Protein AF-A0A0B2VKJ9-F1 (afdb_monomer)

Organism: Toxocara canis (NCBI:txid6265)

Sequence (203 aa):
MCIRVFILVMLLLVAAGFVHAHWRTQQDVTLQLLFLDGEEAFGEWTHSDSLYGARHLAKLWTDKWYSYSEGSSFGINNEIDRIDVFVLLDLLGAPNPRIRNMYGLLANDLFEQLPWIEKDLDRLGCLHRLPQVFIPGISFNAVEDDHVPFLKSGVPVLHLIPTPFPHVWHTLNDTEAALSYPTIDNLISVIRVFTVKYLGLVP

InterPro domains:
  IPR007484 Peptidase M28 [PF04389] (10-193)
  IPR040234 Glutaminyl-peptide cyclotransferase-like [PTHR12283] (10-201)

Solvent-accessible surface area (backbone atoms only — not comparable to full-atom values): 11818 Å² total; per-residue (Å²): 135,85,86,71,89,72,82,56,55,30,41,34,34,30,52,56,75,84,79,91,54,94,76,38,80,39,72,56,53,40,84,42,81,48,72,77,48,54,54,68,42,90,73,68,80,41,94,86,34,32,29,49,32,31,48,51,50,39,50,51,24,59,72,34,74,47,77,50,73,62,90,94,46,78,49,78,48,38,53,48,74,31,41,68,36,38,36,40,40,41,84,76,36,44,66,76,45,36,27,44,45,47,69,88,34,78,31,65,80,63,53,63,48,50,38,52,47,43,53,54,38,47,75,71,63,75,41,66,98,64,73,80,39,51,46,88,63,76,35,85,69,85,79,92,56,60,58,55,49,38,42,76,72,68,36,24,35,45,66,50,39,37,66,73,67,56,94,38,66,100,45,94,61,60,44,79,88,48,49,25,65,63,45,40,55,41,52,51,53,38,51,50,52,49,52,38,56,72,45,18,72,59,134

pLDDT: mean 86.79, std 18.35, range [24.83, 98.5]

Secondary structure (DSSP, 8-state):
---------EEEEEE------TT-S-SSEEEEEE--S--S-SSS-BTTBS-HHHHHHHHHHHH-EEEEEETTEEEEEEGGGGEEEEEEE-S--SSS--EEEETT-B-HHHHTHHHHHHHHHHHTT-S-S---SEEEEEE-----STTHHHHHTT--EEEE-BSSPPTTTTSTT-SGGG--HHHHHHHHHHHHHHHHHHTT---

Structure (mmCIF, N/CA/C/O backbone):
data_AF-A0A0B2VKJ9-F1
#
_entry.id   AF-A0A0B2VKJ9-F1
#
loop_
_atom_site.group_PDB
_atom_site.id
_atom_site.type_symbol
_atom_site.label_atom_id
_atom_site.label_alt_id
_atom_site.label_comp_id
_atom_site.label_asym_id
_atom_site.label_entity_id
_atom_site.label_seq_id
_atom_site.pdbx_PDB_ins_code
_atom_site.Cartn_x
_atom_site.Cartn_y
_atom_site.Cartn_z
_atom_site.occupancy
_atom_site.B_iso_or_equiv
_atom_site.auth_seq_id
_atom_site.auth_comp_id
_atom_site.auth_asym_id
_atom_site.auth_atom_id
_atom_site.pdbx_PDB_model_num
ATOM 1 N N . MET A 1 1 ? -6.161 -15.641 -23.628 1.00 27.98 1 MET A N 1
ATOM 2 C CA . MET A 1 1 ? -6.388 -14.187 -23.513 1.00 27.98 1 MET A CA 1
ATOM 3 C C . MET A 1 1 ? -6.967 -13.967 -22.124 1.00 27.98 1 MET A C 1
ATOM 5 O O . MET A 1 1 ? -8.158 -14.162 -21.927 1.00 27.98 1 MET A O 1
ATOM 9 N N . CYS A 1 2 ? -6.082 -13.803 -21.137 1.00 27.83 2 CYS A N 1
ATOM 10 C CA . CYS A 1 2 ? -6.432 -13.743 -19.718 1.00 27.83 2 CYS A CA 1
ATOM 11 C C . CYS A 1 2 ? -7.142 -12.426 -19.422 1.00 27.83 2 CY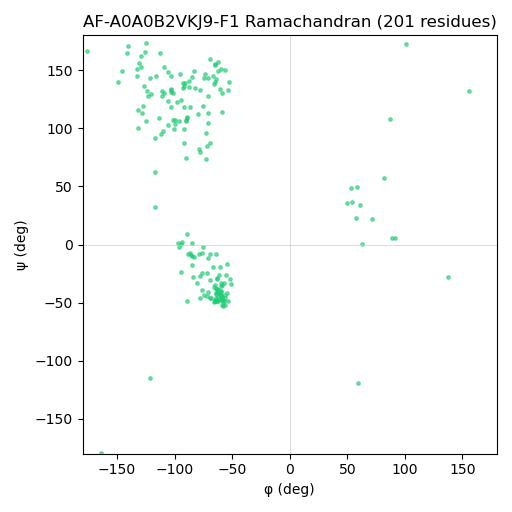S A C 1
ATOM 13 O O . CYS A 1 2 ? -6.517 -11.375 -19.478 1.00 27.83 2 CYS A O 1
ATOM 15 N N . ILE A 1 3 ? -8.422 -12.490 -19.076 1.00 24.83 3 ILE A N 1
ATOM 16 C CA . ILE A 1 3 ? -9.061 -11.433 -18.298 1.00 24.83 3 ILE A CA 1
ATOM 17 C C . ILE A 1 3 ? -8.891 -11.878 -16.845 1.00 24.83 3 ILE A C 1
ATOM 19 O O . ILE A 1 3 ? -9.703 -12.635 -16.322 1.00 24.83 3 ILE A O 1
ATOM 23 N N . ARG A 1 4 ? -7.755 -11.511 -16.246 1.00 34.78 4 ARG A N 1
ATOM 24 C CA . ARG A 1 4 ? -7.525 -11.598 -14.802 1.00 34.78 4 ARG A CA 1
ATOM 25 C C . ARG A 1 4 ? -8.009 -10.271 -14.231 1.00 34.78 4 ARG A C 1
ATOM 27 O O . ARG A 1 4 ? -7.424 -9.233 -14.519 1.00 34.78 4 ARG A O 1
ATOM 34 N N . VAL A 1 5 ? -9.127 -10.285 -13.515 1.00 26.36 5 VAL A N 1
ATOM 35 C CA . VAL A 1 5 ? -9.619 -9.101 -12.802 1.00 26.36 5 VAL A CA 1
ATOM 36 C C . VAL A 1 5 ? -8.788 -8.978 -11.525 1.00 26.36 5 VAL A C 1
ATOM 38 O O . VAL A 1 5 ? -9.223 -9.393 -10.460 1.00 26.36 5 VAL A O 1
ATOM 41 N N . PHE A 1 6 ? -7.572 -8.446 -11.644 1.00 34.41 6 PHE A N 1
ATOM 42 C CA . PHE A 1 6 ? -6.834 -7.921 -10.501 1.00 34.41 6 PHE A CA 1
ATOM 43 C C . PHE A 1 6 ? -7.202 -6.449 -10.374 1.00 34.41 6 PHE A C 1
ATOM 45 O O . PHE A 1 6 ? -6.837 -5.615 -11.201 1.00 34.41 6 PHE A O 1
ATOM 52 N N . ILE A 1 7 ? -8.013 -6.132 -9.370 1.00 31.92 7 ILE A N 1
ATOM 53 C CA . ILE A 1 7 ? -8.276 -4.748 -8.990 1.00 31.92 7 ILE A CA 1
ATOM 54 C C . ILE A 1 7 ? -7.061 -4.298 -8.171 1.00 31.92 7 ILE A C 1
ATOM 56 O O . ILE A 1 7 ? -7.065 -4.348 -6.945 1.00 31.92 7 ILE A O 1
ATOM 60 N N . LEU A 1 8 ? -6.003 -3.899 -8.878 1.00 34.88 8 LEU A N 1
ATOM 61 C CA . LEU A 1 8 ? -4.877 -3.164 -8.315 1.00 34.88 8 LEU A CA 1
ATOM 62 C C . LEU A 1 8 ? -5.376 -1.737 -8.041 1.00 34.88 8 LEU A C 1
ATOM 64 O O . LEU A 1 8 ? -5.479 -0.913 -8.950 1.00 34.88 8 LEU A O 1
ATOM 68 N N . VAL A 1 9 ? -5.796 -1.455 -6.808 1.00 40.50 9 VAL A N 1
ATOM 69 C CA . VAL A 1 9 ? -6.161 -0.091 -6.391 1.00 40.50 9 VAL A CA 1
ATOM 70 C C . VAL A 1 9 ? -4.985 0.463 -5.625 1.00 40.50 9 VAL A C 1
ATOM 72 O O . VAL A 1 9 ? -4.806 0.179 -4.450 1.00 40.50 9 VAL A O 1
ATOM 75 N N . MET A 1 10 ? -4.170 1.264 -6.293 1.00 46.00 10 MET A N 1
ATOM 76 C CA . MET A 1 10 ? -3.010 1.877 -5.676 1.00 46.00 10 MET A CA 1
ATOM 77 C C . MET A 1 10 ? -3.400 3.249 -5.123 1.00 46.00 10 MET A C 1
ATOM 79 O O . MET A 1 10 ? -3.831 4.136 -5.867 1.00 46.00 10 MET A O 1
ATOM 83 N N . LEU A 1 11 ? -3.278 3.428 -3.808 1.00 43.28 11 LEU A N 1
ATOM 84 C CA . LEU A 1 11 ? -3.584 4.687 -3.141 1.00 43.28 11 LEU A CA 1
ATOM 85 C C . LEU A 1 11 ? -2.277 5.434 -2.875 1.00 43.28 11 LEU A C 1
ATOM 87 O O . LEU A 1 11 ? -1.494 5.078 -1.998 1.00 43.28 11 LEU A O 1
ATOM 91 N N . LEU A 1 12 ? -2.044 6.501 -3.626 1.00 46.22 12 LEU A N 1
ATOM 92 C CA . LEU A 1 12 ? -0.888 7.359 -3.435 1.00 46.22 12 LEU A CA 1
ATOM 93 C C . LEU A 1 12 ? -1.327 8.642 -2.730 1.00 46.22 12 LEU A C 1
ATOM 95 O O . LEU A 1 12 ? -2.138 9.401 -3.248 1.00 46.22 12 LEU A O 1
ATOM 99 N N . LEU A 1 13 ? -0.811 8.922 -1.542 1.00 50.34 13 LEU A N 1
ATOM 100 C CA . LEU A 1 13 ? -1.070 10.203 -0.889 1.00 50.34 13 LEU A CA 1
ATOM 101 C C . LEU A 1 13 ? 0.014 11.178 -1.354 1.00 50.34 13 LEU A C 1
ATOM 103 O O . LEU A 1 13 ? 1.190 11.017 -1.035 1.00 50.34 13 LEU A O 1
ATOM 107 N N . VAL A 1 14 ? -0.382 12.148 -2.178 1.00 46.41 14 VAL A N 1
ATOM 108 C CA . VAL A 1 14 ? 0.528 13.151 -2.742 1.00 46.41 14 VAL A CA 1
ATOM 109 C C . VAL A 1 14 ? 0.389 14.454 -1.982 1.00 46.41 14 VAL A C 1
ATOM 111 O O . VAL A 1 14 ? -0.708 14.987 -1.833 1.00 46.41 14 VAL A O 1
ATOM 114 N N . ALA A 1 15 ? 1.510 15.023 -1.562 1.00 46.50 15 ALA A N 1
ATOM 115 C CA . ALA A 1 15 ? 1.595 16.409 -1.151 1.00 46.50 15 ALA A CA 1
ATOM 116 C C . ALA A 1 15 ? 1.469 17.321 -2.391 1.00 46.50 15 ALA A C 1
ATOM 118 O O . ALA A 1 15 ? 2.347 17.395 -3.258 1.00 46.50 15 ALA A O 1
ATOM 119 N N . ALA A 1 16 ? 0.298 17.941 -2.542 1.00 40.84 16 ALA A N 1
ATOM 120 C CA . ALA A 1 16 ? 0.133 19.380 -2.785 1.00 40.84 16 ALA A CA 1
ATOM 121 C C . ALA A 1 16 ? -1.190 19.714 -3.495 1.00 40.84 16 ALA A C 1
ATOM 123 O O . ALA A 1 16 ? -1.494 19.192 -4.568 1.00 40.84 16 ALA A O 1
ATOM 124 N N . GLY A 1 17 ? -1.872 20.717 -2.928 1.00 44.28 17 GLY A N 1
ATOM 125 C CA . GLY A 1 17 ? -2.494 21.815 -3.671 1.00 44.28 17 GLY A CA 1
ATOM 126 C C . GLY A 1 17 ? -3.913 21.601 -4.204 1.00 44.28 17 GLY A C 1
ATOM 127 O O . GLY A 1 17 ? -4.109 20.972 -5.235 1.00 44.28 17 GLY A O 1
ATOM 128 N N . PHE A 1 18 ? -4.873 22.290 -3.574 1.00 39.78 18 PHE A N 1
ATOM 129 C CA . PHE A 1 18 ? -6.252 22.552 -4.032 1.00 39.78 18 PHE A CA 1
ATOM 130 C C . PHE A 1 18 ? -7.315 21.458 -3.826 1.00 39.78 18 PHE A C 1
ATOM 132 O O . PHE A 1 18 ? -8.091 21.139 -4.721 1.00 39.78 18 PHE A O 1
ATOM 139 N N . VAL A 1 19 ? -7.503 21.035 -2.573 1.00 41.81 19 VAL A N 1
ATOM 140 C CA . VAL A 1 19 ? -8.866 20.791 -2.064 1.00 41.81 19 VAL A CA 1
ATOM 141 C C . VAL A 1 19 ? -9.110 21.773 -0.923 1.00 41.81 19 VAL A C 1
ATOM 143 O O . VAL A 1 19 ? -8.766 21.506 0.224 1.00 41.81 19 VAL A O 1
ATOM 146 N N . HIS A 1 20 ? -9.663 22.946 -1.247 1.00 44.44 20 HIS A N 1
ATOM 147 C CA . HIS A 1 20 ? -10.045 23.972 -0.270 1.00 44.44 20 HIS A CA 1
ATOM 148 C C . HIS A 1 20 ? -11.295 23.533 0.507 1.00 44.44 20 HIS A C 1
ATOM 150 O O . HIS A 1 20 ? -12.400 24.023 0.297 1.00 44.44 20 HIS A O 1
ATOM 156 N N . ALA A 1 21 ? -11.108 22.584 1.417 1.00 48.75 21 ALA A N 1
ATOM 157 C CA . ALA A 1 21 ? -12.015 22.348 2.525 1.00 48.75 21 ALA A CA 1
ATOM 158 C C . ALA A 1 21 ? -11.399 23.030 3.753 1.00 48.75 21 ALA A C 1
ATOM 160 O O . ALA A 1 21 ? -10.418 22.552 4.319 1.00 48.75 21 ALA A O 1
ATOM 161 N N . HIS A 1 22 ? -11.945 24.184 4.140 1.00 53.75 22 HIS A N 1
ATOM 162 C CA . HIS A 1 22 ? -11.381 25.077 5.170 1.00 53.75 22 HIS A CA 1
ATOM 163 C C . HIS A 1 22 ? -11.323 24.455 6.579 1.00 53.75 22 HIS A C 1
ATOM 165 O O . HIS A 1 22 ? -10.760 25.043 7.493 1.00 53.75 22 HIS A O 1
ATOM 171 N N . TRP A 1 23 ? -11.931 23.282 6.758 1.00 56.06 23 TRP A N 1
ATOM 172 C CA . TRP A 1 23 ? -11.990 22.517 8.003 1.00 56.06 23 TRP A CA 1
ATOM 173 C C . TRP A 1 23 ? -10.936 21.403 8.092 1.00 56.06 23 TRP A C 1
ATOM 175 O O . TRP A 1 23 ? -10.919 20.678 9.082 1.00 56.06 23 TRP A O 1
ATOM 185 N N . ARG A 1 24 ? -10.067 21.239 7.081 1.00 65.75 24 ARG A N 1
ATOM 186 C CA . ARG A 1 24 ? -8.994 20.234 7.115 1.00 65.75 24 ARG A CA 1
ATOM 187 C C . ARG A 1 24 ? -7.825 20.696 7.967 1.00 65.75 24 ARG A C 1
ATOM 189 O O . ARG A 1 24 ? -7.319 21.801 7.767 1.00 65.75 24 ARG A O 1
ATOM 196 N N . THR A 1 25 ? -7.356 19.809 8.839 1.00 66.94 25 THR A N 1
ATOM 197 C CA . THR A 1 25 ? -6.150 20.032 9.650 1.00 66.94 25 THR A CA 1
ATOM 198 C C . THR A 1 25 ? -4.858 19.865 8.839 1.00 66.94 25 THR A C 1
ATOM 200 O O . THR A 1 25 ? -3.860 20.491 9.174 1.00 66.94 25 THR A O 1
ATOM 203 N N . GLN A 1 26 ? -4.890 19.093 7.744 1.00 70.94 26 GLN A N 1
ATOM 204 C CA . GLN A 1 26 ? -3.779 18.890 6.802 1.00 70.94 26 GLN A CA 1
ATOM 205 C C . GLN A 1 26 ? -4.089 19.580 5.460 1.00 70.94 26 GLN A C 1
ATOM 207 O O . GLN A 1 26 ? -4.839 19.042 4.643 1.00 70.94 26 GLN A O 1
ATOM 212 N N . GLN A 1 27 ? -3.558 20.791 5.249 1.00 68.81 27 GLN A N 1
ATOM 213 C CA . GLN A 1 27 ? -3.839 21.618 4.058 1.00 68.81 27 GLN A CA 1
ATOM 214 C C . GLN A 1 27 ? -2.956 21.257 2.849 1.00 68.81 27 GLN A C 1
ATOM 216 O O . GLN A 1 27 ? -3.397 21.404 1.707 1.00 68.81 27 GLN A O 1
ATOM 221 N N . ASP A 1 28 ? -1.752 20.732 3.090 1.00 77.69 28 ASP A N 1
ATOM 222 C CA . ASP A 1 28 ? -0.738 20.520 2.046 1.00 77.69 28 ASP A CA 1
ATOM 223 C C . ASP A 1 28 ? -0.730 19.092 1.472 1.00 77.69 28 ASP A C 1
ATOM 225 O O . ASP A 1 28 ? -0.025 18.803 0.505 1.00 77.69 28 ASP A O 1
ATOM 229 N N . VAL A 1 29 ? -1.582 18.208 2.002 1.00 82.44 29 VAL A N 1
ATOM 230 C CA . VAL A 1 29 ? -1.692 16.799 1.595 1.00 82.44 29 VAL A CA 1
ATOM 231 C C . VAL A 1 29 ? -2.993 16.538 0.829 1.00 82.44 29 VAL A C 1
ATOM 233 O O . VAL A 1 29 ? -4.100 16.873 1.273 1.00 82.44 29 VAL A O 1
ATOM 236 N N . THR A 1 30 ? -2.876 15.880 -0.323 1.00 83.88 30 THR A N 1
ATOM 237 C CA . THR A 1 30 ? -3.994 15.447 -1.166 1.00 83.88 30 THR A CA 1
ATOM 238 C C . THR A 1 30 ? -3.953 13.942 -1.451 1.00 83.88 30 THR A C 1
ATOM 240 O O . THR A 1 30 ? -3.028 13.226 -1.073 1.00 83.88 30 THR A O 1
ATOM 243 N N . LEU A 1 31 ? -5.008 13.448 -2.096 1.00 85.62 31 LEU A N 1
ATOM 244 C CA . LEU A 1 31 ? -5.150 12.059 -2.510 1.00 85.62 31 LEU A CA 1
ATOM 245 C C . LEU A 1 31 ? -4.898 11.929 -4.012 1.00 85.62 31 LEU A C 1
ATOM 247 O O . LEU A 1 31 ? -5.515 12.638 -4.806 1.00 85.62 31 LEU A O 1
ATOM 251 N N . GLN A 1 32 ? -4.057 10.979 -4.400 1.00 89.50 32 GLN A N 1
ATOM 252 C CA . GLN A 1 32 ? -3.873 10.531 -5.772 1.00 89.50 32 GLN A CA 1
ATOM 253 C C . GLN A 1 32 ? -4.176 9.029 -5.867 1.00 89.50 32 GLN A C 1
ATOM 255 O O . GLN A 1 32 ? -3.892 8.240 -4.970 1.00 89.50 32 GLN A O 1
ATOM 260 N N . LEU A 1 33 ? -4.787 8.618 -6.971 1.00 90.56 33 LEU A N 1
ATOM 261 C CA . LEU A 1 33 ? -4.994 7.208 -7.283 1.00 90.56 33 LEU A CA 1
ATOM 262 C C . LEU A 1 33 ? -4.106 6.849 -8.460 1.00 90.56 33 LEU A C 1
ATOM 264 O O . LEU A 1 33 ? -4.084 7.576 -9.457 1.00 90.56 33 LEU A O 1
ATOM 268 N N . LEU A 1 34 ? -3.382 5.743 -8.330 1.00 90.38 34 LEU A N 1
ATOM 269 C CA . LEU A 1 34 ? -2.580 5.174 -9.400 1.00 90.38 34 LEU A CA 1
ATOM 270 C C . LEU A 1 34 ? -3.141 3.801 -9.771 1.00 90.38 34 LEU A C 1
ATOM 272 O O . LEU A 1 34 ? -3.657 3.061 -8.940 1.00 90.38 34 LEU A O 1
ATOM 276 N N . PHE A 1 35 ? -3.065 3.483 -11.054 1.00 93.88 35 PHE A N 1
ATOM 277 C CA . PHE A 1 35 ? -3.408 2.173 -11.588 1.00 93.88 35 PHE A CA 1
ATOM 278 C C . PHE A 1 35 ? -2.247 1.806 -12.495 1.00 93.88 35 PHE A C 1
ATOM 280 O O . PHE A 1 35 ? -2.093 2.388 -13.571 1.00 93.88 35 PHE A O 1
ATOM 287 N N . LEU A 1 36 ? -1.357 0.962 -11.982 1.00 93.31 36 LEU A N 1
ATOM 288 C CA . LEU A 1 36 ? -0.146 0.577 -12.686 1.00 93.31 36 LEU A CA 1
ATOM 289 C C . LEU A 1 36 ? -0.439 -0.576 -13.637 1.00 93.31 36 LEU A C 1
ATOM 291 O O . LEU A 1 36 ? -1.282 -1.428 -13.375 1.00 93.31 36 LEU A O 1
ATOM 295 N N . ASP A 1 37 ? 0.245 -0.543 -14.773 1.00 93.75 37 ASP A N 1
ATOM 296 C CA . ASP A 1 37 ? 0.137 -1.556 -15.815 1.00 93.75 37 ASP A CA 1
ATOM 297 C C . ASP A 1 37 ? 1.387 -2.442 -15.816 1.00 93.75 37 ASP A C 1
ATOM 299 O O . ASP A 1 37 ? 2.490 -1.975 -15.518 1.00 93.75 37 ASP A O 1
ATOM 303 N N . GLY A 1 38 ? 1.219 -3.710 -16.184 1.00 95.81 38 GLY A N 1
ATOM 304 C CA . GLY A 1 38 ? 2.306 -4.682 -16.276 1.00 95.81 38 GLY A CA 1
ATOM 305 C C . GLY A 1 38 ? 3.070 -4.892 -14.965 1.00 95.81 38 GLY A C 1
ATOM 306 O O . GLY A 1 38 ? 4.292 -4.805 -14.963 1.00 95.81 38 GLY A O 1
ATOM 307 N N . GLU A 1 39 ? 2.381 -5.123 -13.852 1.00 95.88 39 GLU A N 1
ATOM 308 C CA . GLU A 1 39 ? 3.020 -5.581 -12.606 1.00 95.88 39 GLU A CA 1
ATOM 309 C C . GLU A 1 39 ? 3.603 -6.998 -12.803 1.00 95.88 39 GLU A C 1
ATOM 311 O O . GLU A 1 39 ? 4.798 -7.226 -12.600 1.00 95.88 39 GLU A O 1
ATOM 316 N N . GLU A 1 40 ? 2.783 -7.894 -13.350 1.00 94.56 40 GLU A N 1
ATOM 317 C CA . GLU A 1 40 ? 3.101 -9.299 -13.599 1.00 94.56 40 GLU A CA 1
ATOM 318 C C . GLU A 1 40 ? 4.259 -9.525 -14.585 1.00 94.56 40 GLU A C 1
ATOM 320 O O . GLU A 1 40 ? 4.453 -8.800 -15.570 1.00 94.56 40 GLU A O 1
ATOM 325 N N . ALA A 1 41 ? 4.972 -10.630 -14.368 1.00 95.19 41 ALA A N 1
ATOM 326 C CA . ALA A 1 41 ? 5.934 -11.176 -15.318 1.00 95.19 41 ALA A CA 1
ATOM 327 C C . ALA A 1 41 ? 5.232 -11.835 -16.521 1.00 95.19 41 ALA A C 1
ATOM 329 O O . ALA A 1 41 ? 4.184 -12.472 -16.385 1.00 95.19 41 ALA A O 1
ATOM 330 N N . PHE A 1 42 ? 5.841 -11.766 -17.706 1.00 93.81 42 PHE A N 1
ATOM 331 C CA . PHE A 1 42 ? 5.401 -12.546 -18.869 1.00 93.81 42 PHE A CA 1
ATOM 332 C C . PHE A 1 42 ? 5.903 -13.993 -18.820 1.00 93.81 42 PHE A C 1
ATOM 334 O O . PHE A 1 42 ? 5.227 -14.895 -19.325 1.00 93.81 42 PHE A O 1
ATOM 341 N N . GLY A 1 43 ? 7.096 -14.211 -18.264 1.00 93.06 43 GLY A N 1
ATOM 342 C CA . GLY A 1 43 ? 7.713 -15.516 -18.074 1.00 93.06 43 GLY A CA 1
ATOM 343 C C . GLY A 1 43 ? 8.020 -15.783 -16.605 1.00 93.06 43 GLY A C 1
ATOM 344 O O . GLY A 1 43 ? 7.119 -15.946 -15.785 1.00 93.06 43 GLY A O 1
ATOM 345 N N . GLU A 1 44 ? 9.307 -15.887 -16.286 1.00 92.12 44 GLU A N 1
ATOM 346 C CA . GLU A 1 44 ? 9.762 -16.017 -14.904 1.00 92.12 44 GLU A CA 1
ATOM 347 C C . GLU A 1 44 ? 9.948 -14.630 -14.292 1.00 92.12 44 GLU A C 1
ATOM 349 O O . GLU A 1 44 ? 10.550 -13.749 -14.907 1.00 92.12 44 GLU A O 1
ATOM 354 N N . TRP A 1 45 ? 9.476 -14.456 -13.056 1.00 92.69 45 TRP A N 1
ATOM 355 C CA . TRP A 1 45 ? 9.657 -13.211 -12.319 1.00 92.69 45 TRP A CA 1
ATOM 356 C C . TRP A 1 45 ? 11.145 -12.892 -12.156 1.00 92.69 45 TRP A C 1
ATOM 358 O O . TRP A 1 45 ? 11.888 -13.599 -11.468 1.00 92.69 45 TRP A O 1
ATOM 368 N N . THR A 1 46 ? 11.587 -11.810 -12.790 1.00 93.69 46 THR A N 1
ATOM 369 C CA . THR A 1 46 ? 12.966 -11.315 -12.713 1.00 93.69 46 THR A CA 1
ATOM 370 C C . THR A 1 46 ? 12.968 -9.797 -12.671 1.00 93.69 46 THR A C 1
ATOM 372 O O . THR A 1 46 ? 12.011 -9.159 -13.081 1.00 93.69 46 THR A O 1
ATOM 375 N N . HIS A 1 47 ? 14.095 -9.189 -12.297 1.00 91.56 47 HIS A N 1
ATOM 376 C CA . HIS A 1 47 ? 14.239 -7.728 -12.285 1.00 91.56 47 HIS A CA 1
ATOM 377 C C . HIS A 1 47 ? 13.853 -7.029 -13.613 1.00 91.56 47 HIS A C 1
ATOM 379 O O . HIS A 1 47 ? 13.468 -5.859 -13.615 1.00 91.56 47 HIS A O 1
ATOM 385 N N . SER A 1 48 ? 14.017 -7.698 -14.760 1.00 93.25 48 SER A N 1
ATOM 386 C CA . SER A 1 48 ? 13.653 -7.158 -16.080 1.00 93.25 48 SER A CA 1
ATOM 387 C C . SER A 1 48 ? 12.253 -7.550 -16.556 1.00 93.25 48 SER A C 1
ATOM 389 O O . SER A 1 48 ? 11.700 -6.836 -17.396 1.00 93.25 48 SER A O 1
ATOM 391 N N . ASP A 1 49 ? 11.712 -8.652 -16.036 1.00 94.88 49 ASP A N 1
ATOM 392 C CA . ASP A 1 49 ? 10.418 -9.246 -16.395 1.00 94.88 49 ASP A CA 1
ATOM 393 C C . ASP A 1 49 ? 9.482 -9.223 -15.181 1.00 94.88 49 ASP A C 1
ATOM 395 O O . ASP A 1 49 ? 9.160 -10.257 -14.606 1.00 94.88 49 ASP A O 1
ATOM 399 N N . SER A 1 50 ? 9.178 -8.005 -14.732 1.00 95.31 50 SER A N 1
ATOM 400 C CA . SER A 1 50 ? 8.178 -7.653 -13.717 1.00 95.31 50 SER A CA 1
ATOM 401 C C . SER A 1 50 ? 8.103 -6.129 -13.574 1.00 95.31 50 SER A C 1
ATOM 403 O O . SER A 1 50 ? 8.990 -5.401 -14.052 1.00 95.31 50 SER A O 1
ATOM 405 N N . LEU A 1 51 ? 7.073 -5.621 -12.900 1.00 96.44 51 LEU A N 1
ATOM 406 C CA . LEU A 1 51 ? 6.964 -4.237 -12.423 1.00 96.44 51 LEU A CA 1
ATOM 407 C C . LEU A 1 51 ? 7.174 -3.188 -13.529 1.00 96.44 51 LEU A C 1
ATOM 409 O O . LEU A 1 51 ? 7.844 -2.172 -13.324 1.00 96.44 51 LEU A O 1
ATOM 413 N N . TYR A 1 52 ? 6.701 -3.453 -14.746 1.00 97.06 52 TYR A N 1
ATOM 414 C CA . TYR A 1 52 ? 6.966 -2.631 -15.927 1.00 97.06 52 TYR A CA 1
ATOM 415 C C . TYR A 1 52 ? 6.481 -1.190 -15.735 1.00 97.06 52 TYR A C 1
ATOM 417 O O . TYR A 1 52 ? 7.263 -0.245 -15.899 1.00 97.06 52 TYR A O 1
ATOM 425 N N . GLY A 1 53 ? 5.215 -1.020 -15.345 1.00 95.81 53 GLY A N 1
ATOM 426 C CA . GLY A 1 53 ? 4.604 0.282 -15.090 1.00 95.81 53 GLY A CA 1
ATOM 427 C C . GLY A 1 53 ? 5.233 1.002 -13.903 1.00 95.81 53 GLY A C 1
ATOM 428 O O . GLY A 1 53 ? 5.627 2.162 -14.049 1.00 95.81 53 GLY A O 1
ATOM 429 N N . ALA A 1 54 ? 5.406 0.320 -12.763 1.00 97.12 54 ALA A N 1
ATOM 430 C CA . ALA A 1 54 ? 6.051 0.894 -11.579 1.00 97.12 54 ALA A CA 1
ATOM 431 C C . ALA A 1 54 ? 7.474 1.379 -11.864 1.00 97.12 54 ALA A C 1
ATOM 433 O O . ALA A 1 54 ? 7.811 2.522 -11.552 1.00 97.12 54 ALA A O 1
ATOM 434 N N . ARG A 1 55 ? 8.319 0.543 -12.489 1.00 97.62 55 ARG A N 1
ATOM 435 C CA . ARG A 1 55 ? 9.710 0.906 -12.814 1.00 97.62 55 ARG A CA 1
ATOM 436 C C . ARG A 1 55 ? 9.763 2.118 -13.733 1.00 97.62 55 ARG A C 1
ATOM 438 O O . ARG A 1 55 ? 10.574 3.017 -13.510 1.00 97.62 55 ARG A O 1
ATOM 445 N N . HIS A 1 56 ? 8.904 2.150 -14.752 1.00 97.75 56 HIS A N 1
ATOM 446 C CA . HIS A 1 56 ? 8.828 3.279 -15.671 1.00 97.75 56 HIS A CA 1
ATOM 447 C C . HIS A 1 56 ? 8.367 4.562 -14.962 1.00 97.75 56 HIS A C 1
ATOM 449 O O . HIS A 1 56 ? 9.016 5.599 -15.104 1.00 97.75 56 HIS A O 1
ATOM 455 N N . LEU A 1 57 ? 7.288 4.501 -14.174 1.00 97.31 57 LEU A N 1
ATOM 456 C CA . LEU A 1 57 ? 6.714 5.674 -13.511 1.00 97.31 57 LEU A CA 1
ATOM 457 C C . LEU A 1 57 ? 7.628 6.231 -12.415 1.00 97.31 57 LEU A C 1
ATOM 459 O O . LEU A 1 57 ? 7.871 7.437 -12.390 1.00 97.31 57 LEU A O 1
ATOM 463 N N . ALA A 1 58 ? 8.185 5.372 -11.558 1.00 97.06 58 ALA A N 1
ATOM 464 C CA . ALA A 1 58 ? 9.121 5.795 -10.520 1.00 97.06 58 ALA A CA 1
ATOM 465 C C . ALA A 1 58 ? 10.354 6.471 -11.133 1.00 97.06 58 ALA A C 1
ATOM 467 O O . ALA A 1 58 ? 10.778 7.527 -10.664 1.00 97.06 58 ALA A O 1
ATOM 468 N N . LYS A 1 59 ? 10.886 5.933 -12.242 1.00 97.81 59 LYS A N 1
ATOM 469 C CA . LYS A 1 59 ? 11.973 6.586 -12.979 1.00 97.81 59 LYS A CA 1
ATOM 470 C C . LYS A 1 59 ? 11.543 7.942 -13.539 1.00 97.81 59 LYS A C 1
ATOM 472 O O . LYS A 1 59 ? 12.252 8.924 -13.345 1.00 97.81 59 LYS A O 1
ATOM 477 N N . LEU A 1 60 ? 10.388 8.009 -14.202 1.00 97.38 60 LEU A N 1
ATOM 478 C CA . LEU A 1 60 ? 9.869 9.248 -14.783 1.00 97.38 60 LEU A CA 1
ATOM 479 C C . LEU A 1 60 ? 9.730 10.357 -13.731 1.00 97.38 60 LEU A C 1
ATOM 481 O O . LEU A 1 60 ? 10.096 11.498 -13.993 1.00 97.38 60 LEU A O 1
ATOM 485 N N . TRP A 1 61 ? 9.211 10.034 -12.547 1.00 96.31 61 TRP A N 1
ATOM 486 C CA . 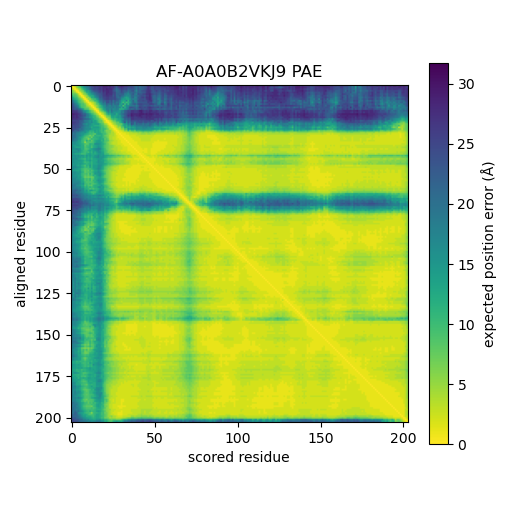TRP A 1 61 ? 9.025 11.001 -11.464 1.00 96.31 61 TRP A CA 1
ATOM 487 C C . TRP A 1 61 ? 10.305 11.327 -10.704 1.00 96.31 61 TRP A C 1
ATOM 489 O O . TRP A 1 61 ? 10.445 12.446 -10.217 1.00 96.31 61 TRP A O 1
ATOM 499 N N . THR A 1 62 ? 11.260 10.399 -10.661 1.00 96.38 62 THR A N 1
ATOM 500 C CA . THR A 1 62 ? 12.617 10.697 -10.189 1.00 96.38 62 THR A CA 1
ATOM 501 C C . THR A 1 62 ? 13.317 11.668 -11.143 1.00 96.38 62 THR A C 1
ATOM 503 O O . THR A 1 62 ? 14.016 12.563 -10.696 1.00 96.38 62 THR A O 1
ATOM 506 N N . ASP A 1 63 ? 13.100 11.569 -12.455 1.00 96.12 63 ASP A N 1
ATOM 507 C CA . ASP A 1 63 ? 13.761 12.444 -13.437 1.00 96.12 63 ASP A CA 1
ATOM 508 C C . ASP A 1 63 ? 13.032 13.790 -13.650 1.00 96.12 63 ASP A C 1
ATOM 510 O O . ASP A 1 63 ? 13.605 14.739 -14.194 1.00 96.12 63 ASP A O 1
ATOM 514 N N . LYS A 1 64 ? 11.759 13.890 -13.247 1.00 94.44 64 LYS A N 1
ATOM 515 C CA . LYS A 1 64 ? 10.929 15.091 -13.405 1.00 94.44 64 LYS A CA 1
ATOM 516 C C . LYS A 1 64 ? 11.133 16.041 -12.228 1.00 94.44 64 LYS A C 1
ATOM 518 O O . LYS A 1 64 ? 10.772 15.720 -11.104 1.00 94.44 64 LYS A O 1
ATOM 523 N N . TRP A 1 65 ? 11.622 17.241 -12.511 1.00 91.00 65 TRP A N 1
ATOM 524 C CA . TRP A 1 65 ? 11.831 18.292 -11.515 1.00 91.00 65 TRP A CA 1
ATOM 525 C C . TRP A 1 65 ? 10.651 19.261 -11.455 1.00 91.00 65 TRP A C 1
ATOM 527 O O . TRP A 1 65 ? 10.054 19.585 -12.487 1.00 91.00 65 TRP A O 1
ATOM 537 N N . TYR A 1 66 ? 10.3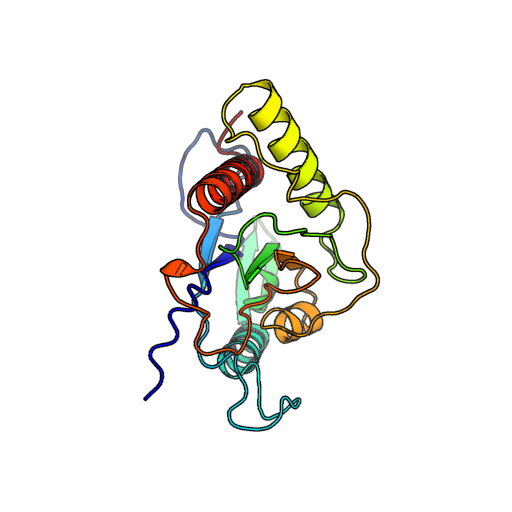61 19.783 -10.266 1.00 82.75 66 TYR A N 1
ATOM 538 C CA . TYR A 1 66 ? 9.455 20.909 -10.077 1.00 82.75 66 TYR A CA 1
ATOM 539 C C . TYR A 1 66 ? 10.074 21.944 -9.136 1.00 82.75 66 TYR A C 1
ATOM 541 O O . TYR A 1 66 ? 10.799 21.619 -8.196 1.00 82.75 66 TYR A O 1
ATOM 549 N N . SER A 1 67 ? 9.791 23.215 -9.404 1.00 84.38 67 SER A N 1
ATOM 550 C CA . SER A 1 67 ? 10.139 24.314 -8.508 1.00 84.38 67 SER A CA 1
ATOM 551 C C . SER A 1 67 ? 8.972 24.612 -7.580 1.00 84.38 67 SER A C 1
ATOM 553 O O . SER A 1 67 ? 7.831 24.690 -8.046 1.00 84.38 67 SER A O 1
ATOM 555 N N . TYR A 1 68 ? 9.256 24.866 -6.309 1.00 76.19 68 TYR A N 1
ATOM 556 C CA . TYR A 1 68 ? 8.267 25.371 -5.366 1.00 76.19 68 TYR A CA 1
ATOM 557 C C . TYR A 1 68 ? 8.785 26.603 -4.631 1.00 76.19 68 TYR A C 1
ATOM 559 O O . TYR A 1 68 ? 9.990 26.810 -4.463 1.00 76.19 68 TYR A O 1
ATOM 567 N N . SER A 1 69 ? 7.840 27.439 -4.218 1.00 71.31 69 SER A N 1
ATOM 568 C CA . SER A 1 69 ? 8.093 28.646 -3.447 1.00 71.31 69 SER A CA 1
ATOM 569 C C . SER A 1 69 ? 7.198 28.638 -2.216 1.00 71.31 69 SER A C 1
ATOM 571 O O . SER A 1 69 ? 5.979 28.755 -2.345 1.00 71.31 69 SER A O 1
ATOM 573 N N . GLU A 1 70 ? 7.804 28.518 -1.039 1.00 67.50 70 GLU A N 1
ATOM 574 C CA . GLU A 1 70 ? 7.127 28.648 0.253 1.00 67.50 70 GLU A CA 1
ATOM 575 C C . GLU A 1 70 ? 7.649 29.897 0.963 1.00 67.50 70 GLU A C 1
ATOM 577 O O . GLU A 1 70 ? 8.804 29.968 1.392 1.00 67.50 70 GLU A O 1
ATOM 582 N N . GLY A 1 71 ? 6.803 30.926 1.050 1.00 70.56 71 GLY A N 1
ATOM 583 C CA . GLY A 1 71 ? 7.204 32.226 1.584 1.00 70.56 71 GLY A CA 1
ATOM 584 C C . GLY A 1 71 ? 8.358 32.834 0.779 1.00 70.56 71 GLY A C 1
ATOM 585 O O . GLY A 1 71 ? 8.215 33.104 -0.411 1.00 70.56 71 GLY A O 1
ATOM 586 N N . SER A 1 72 ? 9.501 33.066 1.431 1.00 69.25 72 SER A N 1
ATOM 587 C CA . SER A 1 72 ? 10.721 33.590 0.796 1.00 69.25 72 SER A CA 1
ATOM 588 C C . SER A 1 72 ? 11.720 32.511 0.353 1.00 69.25 72 SER A C 1
ATOM 590 O O . SER A 1 72 ? 12.783 32.858 -0.160 1.00 69.25 72 SER A O 1
ATOM 592 N N . SER A 1 73 ? 11.419 31.228 0.566 1.00 67.50 73 SER A N 1
ATOM 593 C CA . SER A 1 73 ? 12.288 30.112 0.182 1.00 67.50 73 SER A CA 1
ATOM 594 C C . SER A 1 73 ? 11.938 29.591 -1.210 1.00 67.50 73 SER A C 1
ATOM 596 O O . SER A 1 73 ? 10.769 29.370 -1.524 1.00 67.50 73 SER A O 1
ATOM 598 N N . PHE A 1 74 ? 12.964 29.369 -2.034 1.00 77.75 74 PHE A N 1
ATOM 599 C CA . PHE A 1 74 ? 12.864 28.711 -3.337 1.00 77.75 74 PHE A CA 1
ATOM 600 C C . PHE A 1 74 ? 13.559 27.350 -3.265 1.00 77.75 74 PHE A C 1
ATOM 602 O O . PHE A 1 74 ? 14.720 27.278 -2.856 1.00 77.75 74 PHE A O 1
ATOM 609 N N . GLY A 1 75 ? 12.858 26.293 -3.668 1.00 80.44 75 GLY A N 1
ATOM 610 C CA . GLY A 1 75 ? 13.383 24.931 -3.717 1.00 80.44 75 GLY A CA 1
ATOM 611 C C . GLY A 1 75 ? 13.093 24.259 -5.056 1.00 80.44 75 GLY A C 1
ATOM 612 O O . GLY A 1 75 ? 12.162 24.635 -5.774 1.00 80.44 75 GLY A O 1
ATOM 613 N N . ILE A 1 76 ? 13.911 23.265 -5.397 1.00 83.12 76 ILE A N 1
ATOM 614 C CA . ILE A 1 76 ? 13.722 22.396 -6.559 1.00 83.12 76 ILE A CA 1
ATOM 615 C C . ILE A 1 76 ? 13.788 20.959 -6.051 1.00 83.12 76 ILE A C 1
ATOM 617 O O . ILE A 1 76 ? 14.823 20.559 -5.523 1.00 83.12 76 ILE A O 1
ATOM 621 N N . ASN A 1 77 ? 12.700 20.214 -6.231 1.00 86.50 77 ASN A N 1
ATOM 622 C CA . ASN A 1 77 ? 12.583 18.812 -5.834 1.00 86.50 77 ASN A CA 1
ATOM 623 C C . ASN A 1 77 ? 12.163 17.959 -7.036 1.00 86.50 77 ASN A C 1
ATOM 625 O O . ASN A 1 77 ? 11.716 18.481 -8.068 1.00 86.50 77 ASN A O 1
ATOM 629 N N . ASN A 1 78 ? 12.295 16.644 -6.903 1.00 90.06 78 ASN A N 1
ATOM 630 C CA . ASN A 1 78 ? 11.801 15.691 -7.883 1.00 90.06 78 ASN A CA 1
ATOM 631 C C . ASN A 1 78 ? 10.312 15.420 -7.631 1.00 90.06 78 ASN A C 1
ATOM 633 O O . ASN A 1 78 ? 9.834 15.474 -6.502 1.00 90.06 78 ASN A O 1
ATOM 637 N N . GLU A 1 79 ? 9.545 15.124 -8.679 1.00 90.88 79 GLU A N 1
ATOM 638 C CA . GLU A 1 79 ? 8.109 14.835 -8.561 1.00 90.88 79 GLU A CA 1
ATOM 639 C C . GLU A 1 79 ? 7.856 13.662 -7.601 1.00 90.88 79 GLU A C 1
ATOM 641 O O . GLU A 1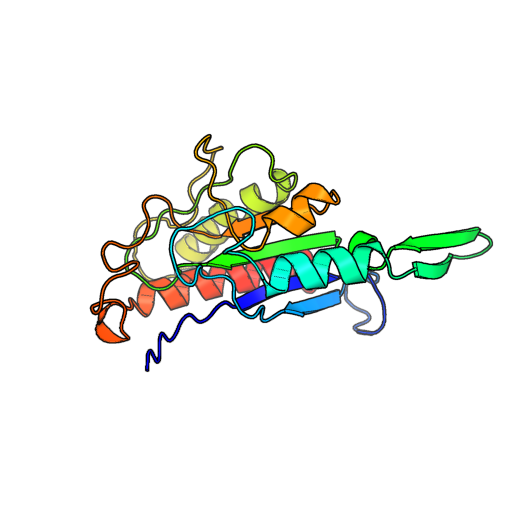 79 ? 6.858 13.660 -6.885 1.00 90.88 79 GLU A O 1
ATOM 646 N N . ILE A 1 80 ? 8.777 12.693 -7.549 1.00 92.12 80 ILE A N 1
ATOM 647 C CA . ILE A 1 80 ? 8.689 11.545 -6.640 1.00 92.12 80 ILE A CA 1
ATOM 648 C C . ILE A 1 80 ? 8.736 11.944 -5.157 1.00 92.12 80 ILE A C 1
ATOM 650 O O . ILE A 1 80 ? 8.082 11.296 -4.345 1.00 92.12 80 ILE A O 1
ATOM 654 N N . ASP A 1 81 ? 9.409 13.048 -4.816 1.00 89.88 81 ASP A N 1
ATOM 655 C CA . ASP A 1 81 ? 9.524 13.550 -3.438 1.00 89.88 81 ASP A CA 1
ATOM 656 C C . ASP A 1 81 ? 8.198 14.117 -2.913 1.00 89.88 81 ASP A C 1
ATOM 658 O O . ASP A 1 81 ? 8.048 14.385 -1.724 1.00 89.88 81 ASP A O 1
ATOM 662 N N . ARG A 1 82 ? 7.211 14.313 -3.796 1.00 88.75 82 ARG A N 1
ATOM 663 C CA . ARG A 1 82 ? 5.863 14.752 -3.413 1.00 88.75 82 ARG A CA 1
ATOM 664 C C . ARG A 1 82 ? 5.009 13.618 -2.867 1.00 88.75 82 ARG A C 1
ATOM 666 O O . ARG A 1 82 ? 3.890 13.870 -2.425 1.00 88.75 82 ARG A O 1
ATOM 673 N N . ILE A 1 83 ? 5.478 12.378 -2.948 1.00 89.94 83 ILE A N 1
ATOM 674 C CA . ILE A 1 83 ? 4.776 11.245 -2.366 1.00 89.94 83 ILE A CA 1
ATOM 675 C C . ILE A 1 83 ? 5.071 11.226 -0.871 1.00 89.94 83 ILE A C 1
ATOM 677 O O . ILE A 1 83 ? 6.189 10.938 -0.458 1.00 89.94 83 ILE A O 1
ATOM 681 N N . ASP A 1 84 ? 4.046 11.497 -0.072 1.00 91.69 84 ASP A N 1
ATOM 682 C CA . ASP A 1 84 ? 4.160 11.508 1.386 1.00 91.69 84 ASP A CA 1
ATOM 683 C C . ASP A 1 84 ? 4.152 10.071 1.937 1.00 91.69 84 ASP A C 1
ATOM 685 O O . ASP A 1 84 ? 5.013 9.658 2.711 1.00 91.69 84 ASP A O 1
ATOM 689 N N . VAL A 1 85 ? 3.215 9.259 1.441 1.00 94.44 85 VAL A N 1
ATOM 690 C CA . VAL A 1 85 ? 3.201 7.810 1.642 1.00 94.44 85 VAL A CA 1
ATOM 691 C C . VAL A 1 85 ? 2.566 7.124 0.440 1.00 94.44 85 VAL A C 1
ATOM 693 O O . VAL A 1 85 ? 1.549 7.562 -0.111 1.00 94.44 85 VAL A O 1
ATOM 696 N N . PHE A 1 86 ? 3.154 6.003 0.048 1.00 96.12 86 PHE A N 1
ATOM 697 C CA . PHE A 1 86 ? 2.625 5.126 -0.974 1.00 96.12 86 PHE A CA 1
ATOM 698 C C . PHE A 1 86 ? 1.936 3.911 -0.334 1.00 96.12 86 PHE A C 1
ATOM 700 O O . PHE A 1 86 ? 2.580 3.004 0.182 1.00 96.12 86 PHE A O 1
ATOM 707 N N . VAL A 1 87 ? 0.601 3.882 -0.379 1.00 97.00 87 VAL A N 1
ATOM 708 C CA . VAL A 1 87 ? -0.214 2.761 0.101 1.00 97.00 87 VAL A CA 1
ATOM 709 C C . VAL A 1 87 ? -0.574 1.840 -1.072 1.00 97.00 87 VAL A C 1
ATOM 711 O O . VAL A 1 87 ? -1.414 2.164 -1.913 1.00 97.00 87 VAL A O 1
ATOM 714 N N . LEU A 1 88 ? 0.066 0.675 -1.136 1.00 97.25 88 LEU A N 1
ATOM 715 C CA . LEU A 1 88 ? -0.145 -0.326 -2.183 1.00 97.25 88 LEU A CA 1
ATOM 716 C C . LEU A 1 88 ? -1.115 -1.400 -1.692 1.00 97.25 88 LEU A C 1
ATOM 718 O O . LEU A 1 88 ? -0.862 -2.018 -0.661 1.00 97.25 88 LEU A O 1
ATOM 722 N N . LEU A 1 89 ? -2.219 -1.610 -2.408 1.00 97.56 89 LEU A N 1
ATOM 723 C CA . LEU A 1 89 ? -3.187 -2.663 -2.112 1.00 97.56 89 LEU A CA 1
ATOM 724 C C . LEU A 1 89 ? -3.009 -3.769 -3.146 1.00 97.56 89 LEU A C 1
ATOM 726 O O . LEU A 1 89 ? -3.160 -3.502 -4.338 1.00 97.56 89 LEU A O 1
ATOM 730 N N . ASP A 1 90 ? -2.751 -4.990 -2.682 1.00 96.88 90 ASP A N 1
ATOM 731 C CA . ASP A 1 90 ? -2.581 -6.139 -3.567 1.00 96.88 90 ASP A CA 1
ATOM 732 C C . ASP A 1 90 ? -3.122 -7.441 -2.943 1.00 96.88 90 ASP A C 1
ATOM 734 O O . ASP A 1 90 ? -3.175 -7.607 -1.720 1.00 96.88 90 ASP A O 1
ATOM 738 N N . LEU A 1 91 ? -3.594 -8.348 -3.802 1.00 96.94 91 LEU A N 1
ATOM 739 C CA . LEU A 1 91 ? -4.184 -9.654 -3.475 1.00 96.94 91 LEU A CA 1
ATOM 740 C C . LEU A 1 91 ? -5.289 -9.612 -2.402 1.00 96.94 91 LEU A C 1
ATOM 742 O O . LEU A 1 91 ? -5.434 -10.525 -1.579 1.00 96.94 91 LEU A O 1
ATOM 746 N N . LEU A 1 92 ? -6.094 -8.549 -2.405 1.00 97.50 92 LEU A N 1
ATOM 747 C CA . LEU A 1 92 ? -7.214 -8.369 -1.484 1.00 97.50 92 LEU A CA 1
ATOM 748 C C . LEU A 1 92 ? -8.512 -8.940 -2.063 1.00 97.50 92 LEU A C 1
ATOM 750 O O . LEU A 1 92 ? -8.837 -8.735 -3.227 1.00 97.50 92 LEU A O 1
ATOM 754 N N . GLY A 1 93 ? -9.299 -9.608 -1.217 1.00 95.88 93 GLY A N 1
ATOM 755 C CA . GLY A 1 93 ? -10.649 -10.064 -1.567 1.00 95.88 93 GLY A CA 1
ATOM 756 C C . GLY A 1 93 ? -10.975 -11.471 -1.087 1.00 95.88 93 GLY A C 1
ATOM 757 O O . GLY A 1 93 ? -12.130 -11.758 -0.785 1.00 95.88 93 GLY A O 1
ATOM 758 N N . ALA A 1 94 ? -9.967 -12.328 -0.939 1.00 97.56 94 ALA A N 1
ATOM 759 C CA . ALA A 1 94 ? -10.129 -13.662 -0.370 1.00 97.56 94 ALA A CA 1
ATOM 760 C C . ALA A 1 94 ? -10.551 -13.607 1.116 1.00 97.56 94 ALA A C 1
ATOM 762 O O . ALA A 1 94 ? -10.261 -12.625 1.802 1.00 97.56 94 ALA A O 1
ATOM 763 N N . PRO A 1 95 ? -11.217 -14.647 1.649 1.00 97.81 95 PRO A N 1
ATOM 764 C CA . PRO A 1 95 ? -11.628 -14.687 3.050 1.00 97.81 95 PRO A CA 1
ATOM 765 C C . PRO A 1 95 ? -10.440 -14.755 4.021 1.00 97.81 95 PRO A C 1
ATOM 767 O O . PRO A 1 95 ? -9.463 -15.463 3.787 1.00 97.81 95 PRO A O 1
ATOM 770 N N . ASN A 1 96 ? -10.595 -14.096 5.173 1.00 96.56 96 ASN A N 1
ATOM 771 C CA . ASN A 1 96 ? -9.677 -14.146 6.323 1.00 96.56 96 ASN A CA 1
ATOM 772 C C . ASN A 1 96 ? -8.190 -13.835 6.003 1.00 96.56 96 ASN A C 1
ATOM 774 O O . ASN A 1 96 ? -7.308 -14.590 6.431 1.00 96.56 96 ASN A O 1
ATOM 778 N N . PRO A 1 97 ? -7.883 -12.746 5.270 1.00 97.56 97 PRO A N 1
ATOM 779 C CA . PRO A 1 97 ? -6.513 -12.344 4.987 1.00 97.56 97 PRO A CA 1
ATOM 780 C C . PRO A 1 97 ? -5.796 -11.946 6.277 1.00 97.56 97 PRO A C 1
ATOM 782 O O . PRO A 1 97 ? -6.414 -11.504 7.243 1.00 97.56 97 PRO A O 1
ATOM 785 N N . ARG A 1 98 ? -4.468 -12.069 6.279 1.00 97.44 98 ARG A N 1
ATOM 786 C CA . ARG A 1 98 ? -3.616 -11.606 7.380 1.00 97.44 98 ARG A CA 1
ATOM 787 C C . ARG A 1 98 ? -2.572 -10.655 6.834 1.00 97.44 98 ARG A C 1
ATOM 789 O O . ARG A 1 98 ? -1.623 -11.095 6.194 1.00 97.44 98 ARG A O 1
ATOM 796 N N . ILE A 1 99 ? -2.739 -9.372 7.105 1.00 97.88 99 ILE A N 1
ATOM 797 C CA . ILE A 1 99 ? -1.850 -8.311 6.636 1.00 97.88 99 ILE A CA 1
ATOM 798 C C . ILE A 1 99 ? -0.959 -7.885 7.803 1.00 97.88 99 ILE A C 1
ATOM 800 O O . ILE A 1 99 ? -1.434 -7.704 8.926 1.00 97.88 99 ILE A O 1
ATOM 804 N N . ARG A 1 100 ? 0.346 -7.756 7.553 1.00 96.94 100 ARG A N 1
ATOM 805 C CA . ARG A 1 100 ? 1.355 -7.322 8.531 1.00 96.94 100 ARG A CA 1
ATOM 806 C C . ARG A 1 100 ? 2.240 -6.255 7.919 1.00 96.94 100 ARG A C 1
ATOM 808 O O . ARG A 1 100 ? 2.504 -6.305 6.724 1.00 96.94 100 ARG A O 1
ATOM 815 N N . ASN A 1 101 ? 2.761 -5.369 8.760 1.00 95.75 101 ASN A N 1
ATOM 816 C CA . ASN A 1 101 ? 3.817 -4.465 8.343 1.00 95.75 101 ASN A CA 1
ATOM 817 C C . ASN A 1 101 ? 5.078 -5.265 7.995 1.00 95.75 101 ASN A C 1
ATOM 819 O O . ASN A 1 101 ? 5.418 -6.204 8.719 1.00 95.75 101 ASN A O 1
ATOM 823 N N . MET A 1 102 ? 5.784 -4.894 6.933 1.00 95.06 102 MET A N 1
ATOM 824 C CA . MET A 1 102 ? 7.039 -5.540 6.552 1.00 95.06 102 MET A CA 1
ATOM 825 C C . MET A 1 102 ? 8.227 -4.672 6.954 1.00 95.06 102 MET A C 1
ATOM 827 O O . MET A 1 102 ? 8.174 -3.443 6.927 1.00 95.06 102 MET A O 1
ATOM 831 N N . TYR A 1 103 ? 9.316 -5.320 7.355 1.00 95.06 103 TYR A N 1
ATOM 832 C CA . TYR A 1 103 ? 10.541 -4.620 7.714 1.00 95.06 103 TYR A CA 1
ATOM 833 C C . TYR A 1 103 ? 11.089 -3.821 6.521 1.00 95.06 103 TYR A C 1
ATOM 835 O O . TYR A 1 103 ? 11.221 -4.352 5.423 1.00 95.06 103 TYR A O 1
ATOM 843 N N . GLY A 1 104 ? 11.466 -2.562 6.759 1.00 94.75 104 GLY A N 1
ATOM 844 C CA . GLY A 1 104 ? 12.161 -1.730 5.770 1.00 94.75 104 GLY A CA 1
ATOM 845 C C . GLY A 1 104 ? 11.267 -0.880 4.863 1.00 94.75 104 GLY A C 1
ATOM 846 O O . GLY A 1 104 ? 11.804 -0.208 3.993 1.00 94.75 104 GLY A O 1
ATOM 847 N N . LEU A 1 105 ? 9.946 -0.845 5.081 1.00 95.12 105 LEU A N 1
ATOM 848 C CA . LEU A 1 105 ? 9.020 -0.049 4.259 1.00 95.12 105 LEU A CA 1
ATOM 849 C C . LEU A 1 105 ? 8.880 1.430 4.678 1.00 95.12 105 LEU A C 1
ATOM 851 O O . LEU A 1 105 ? 8.124 2.174 4.072 1.00 95.12 105 LEU A O 1
ATOM 855 N N . LEU A 1 106 ? 9.604 1.880 5.708 1.00 95.00 106 LEU A N 1
ATOM 856 C CA . LEU A 1 106 ? 9.679 3.284 6.160 1.00 95.00 106 LEU A CA 1
ATOM 857 C C . LEU A 1 106 ? 8.360 3.927 6.659 1.00 95.00 106 LEU A C 1
ATOM 859 O O . LEU A 1 106 ? 8.392 5.073 7.091 1.00 95.00 106 LEU A O 1
ATOM 863 N N . ALA A 1 107 ? 7.230 3.208 6.680 1.00 93.38 107 ALA A N 1
ATOM 864 C CA . ALA A 1 107 ? 5.922 3.717 7.129 1.00 93.38 107 ALA A CA 1
ATOM 865 C C . ALA A 1 107 ? 5.359 2.985 8.370 1.00 93.38 107 ALA A C 1
ATOM 867 O O . ALA A 1 107 ? 4.145 2.821 8.512 1.00 93.38 107 ALA A O 1
ATOM 868 N N . ASN A 1 108 ? 6.233 2.520 9.273 1.00 93.56 108 ASN A N 1
ATOM 869 C CA . ASN A 1 108 ? 5.846 1.676 10.415 1.00 93.56 108 ASN A CA 1
ATOM 870 C C . ASN A 1 108 ? 4.735 2.300 11.274 1.00 93.56 108 ASN A C 1
ATOM 872 O O . ASN A 1 108 ? 3.720 1.652 11.529 1.00 93.56 108 ASN A O 1
ATOM 876 N N . ASP A 1 109 ? 4.899 3.569 11.644 1.00 93.06 109 ASP A N 1
ATOM 877 C CA . ASP A 1 109 ? 3.970 4.298 12.514 1.00 93.06 109 ASP A CA 1
ATOM 878 C C . ASP A 1 109 ? 2.576 4.447 11.881 1.00 93.06 109 ASP A C 1
ATOM 880 O O . ASP A 1 109 ? 1.559 4.504 12.575 1.00 93.06 109 ASP A O 1
ATOM 884 N N . LEU A 1 110 ? 2.502 4.478 10.546 1.00 93.69 110 LEU A N 1
ATOM 885 C CA . LEU A 1 110 ? 1.231 4.542 9.830 1.00 93.69 110 LEU A CA 1
ATOM 886 C C . LEU A 1 110 ? 0.521 3.187 9.829 1.00 93.69 110 LEU A C 1
ATOM 888 O O . LEU A 1 110 ? -0.695 3.141 10.021 1.00 93.69 110 LEU A O 1
ATOM 892 N N . PHE A 1 111 ? 1.260 2.082 9.675 1.00 96.31 111 PHE A N 1
ATOM 893 C CA . PHE A 1 111 ? 0.661 0.746 9.711 1.00 96.31 111 PHE A CA 1
ATOM 894 C C . PHE A 1 111 ? 0.042 0.452 11.077 1.00 96.31 111 PHE A C 1
ATOM 896 O O . PHE A 1 111 ? -1.030 -0.149 11.148 1.00 96.31 111 PHE A O 1
ATOM 903 N N . GLU A 1 112 ? 0.685 0.893 12.163 1.00 95.00 112 GLU A N 1
ATOM 904 C CA . GLU A 1 112 ? 0.193 0.677 13.527 1.00 95.00 112 GLU A CA 1
ATOM 905 C C . GLU A 1 112 ? -1.237 1.189 13.732 1.00 95.00 112 GLU A C 1
ATOM 907 O O . GLU A 1 112 ? -1.968 0.631 14.547 1.00 95.00 112 GLU A O 1
ATOM 912 N N . GLN A 1 113 ? -1.684 2.179 12.955 1.00 96.31 113 GLN A N 1
ATOM 913 C CA . GLN A 1 113 ? -3.046 2.705 13.034 1.00 96.31 113 GLN A CA 1
ATOM 914 C C . GLN A 1 113 ? -4.108 1.718 12.528 1.00 96.31 113 GLN A C 1
ATOM 916 O O . GLN A 1 113 ? -5.231 1.732 13.034 1.00 96.31 113 GLN A O 1
ATOM 921 N N . LEU A 1 114 ? -3.787 0.854 11.559 1.00 97.94 114 LEU A N 1
ATOM 922 C CA . LEU A 1 114 ? -4.764 -0.026 10.905 1.00 97.94 114 LEU A CA 1
ATOM 923 C C . LEU A 1 114 ? -5.372 -1.061 11.875 1.00 97.94 114 LEU A C 1
ATOM 925 O O . LEU A 1 114 ? -6.602 -1.112 11.961 1.00 97.94 114 LEU A O 1
ATOM 929 N N . PRO A 1 115 ? -4.587 -1.811 12.684 1.00 98.00 115 PRO A N 1
ATOM 930 C CA . PRO A 1 115 ? -5.144 -2.692 13.714 1.00 98.00 115 PRO A CA 1
ATOM 931 C C . PRO A 1 115 ? -6.016 -1.966 14.750 1.00 98.00 115 PRO A C 1
ATOM 933 O O . PRO A 1 115 ? -6.999 -2.529 15.233 1.00 98.00 115 PRO A O 1
ATOM 936 N N . TRP A 1 116 ? -5.672 -0.723 15.114 1.00 97.12 116 TRP A N 1
ATOM 937 C CA . TRP A 1 116 ? -6.470 0.069 16.057 1.00 97.12 116 TRP A CA 1
ATOM 938 C C . TRP A 1 116 ? -7.807 0.491 15.453 1.00 97.12 116 TRP A C 1
ATOM 940 O O . TRP A 1 116 ? -8.843 0.319 16.092 1.00 97.12 116 TRP A O 1
ATOM 950 N N . ILE A 1 117 ? -7.791 0.985 14.212 1.00 98.06 117 ILE A N 1
ATOM 951 C CA . ILE A 1 117 ? -9.002 1.352 13.470 1.00 98.06 117 ILE A CA 1
ATOM 952 C C . ILE A 1 117 ? -9.925 0.141 13.319 1.00 98.06 117 ILE A C 1
ATOM 954 O O . ILE A 1 117 ? -11.118 0.255 13.591 1.00 98.06 117 ILE A O 1
ATOM 958 N N . GLU A 1 118 ? -9.384 -1.016 12.930 1.00 98.50 118 GLU A N 1
ATOM 959 C CA . GLU A 1 118 ? -10.151 -2.257 12.805 1.00 98.50 118 GLU A CA 1
ATOM 960 C C . GLU A 1 118 ? -10.831 -2.635 14.125 1.00 98.50 118 GLU A C 1
ATOM 962 O O . GLU A 1 118 ? -12.039 -2.865 14.164 1.00 98.50 118 GLU A O 1
ATOM 967 N N . LYS A 1 119 ? -10.078 -2.622 15.229 1.00 98.00 119 LYS A N 1
ATOM 968 C CA . LYS A 1 119 ? -10.600 -2.951 16.559 1.00 98.00 119 LYS A CA 1
ATOM 969 C C . LYS A 1 119 ? -11.683 -1.979 17.029 1.00 98.00 119 LYS A C 1
ATOM 971 O O . LYS A 1 119 ? -12.636 -2.397 17.686 1.00 98.00 119 LYS A O 1
ATOM 976 N N . ASP A 1 120 ? -11.537 -0.691 16.741 1.00 97.62 120 ASP A N 1
ATOM 977 C CA . ASP A 1 120 ? -12.534 0.309 17.119 1.00 97.62 120 ASP A CA 1
ATOM 978 C C . ASP A 1 120 ? -13.817 0.169 16.295 1.00 97.62 120 ASP A C 1
ATOM 980 O O . ASP A 1 120 ? -14.908 0.213 16.865 1.00 97.62 120 ASP A O 1
ATOM 984 N N . LEU A 1 121 ? -13.711 -0.087 14.988 1.00 97.88 121 LEU A N 1
ATOM 985 C CA . LEU A 1 121 ? -14.874 -0.367 14.143 1.00 97.88 121 LEU A CA 1
ATOM 986 C C . LEU A 1 121 ? -15.594 -1.660 14.561 1.00 97.88 121 LEU A C 1
ATOM 988 O O . LEU A 1 121 ? -16.826 -1.685 14.578 1.00 97.88 121 LEU A O 1
ATOM 992 N N . ASP A 1 122 ? -14.857 -2.705 14.949 1.00 97.31 122 ASP A N 1
ATOM 993 C CA . ASP A 1 122 ? -15.432 -3.951 15.478 1.00 97.31 122 ASP A CA 1
ATOM 994 C C . ASP A 1 122 ? -16.226 -3.704 16.773 1.00 97.31 122 ASP A C 1
ATOM 996 O O . ASP A 1 122 ? -17.389 -4.094 16.885 1.00 97.31 122 ASP A O 1
ATOM 1000 N N . ARG A 1 123 ? -15.653 -2.954 17.728 1.00 97.19 123 ARG A N 1
ATOM 1001 C CA . ARG A 1 123 ? -16.330 -2.579 18.987 1.00 97.19 123 ARG A CA 1
ATOM 1002 C C . ARG A 1 123 ? -17.614 -1.784 18.767 1.00 97.19 123 ARG A C 1
ATOM 1004 O O . ARG A 1 123 ? -18.557 -1.933 19.542 1.00 97.19 123 ARG A O 1
ATOM 1011 N N . LEU A 1 124 ? -17.643 -0.932 17.743 1.00 97.56 124 LEU A N 1
ATOM 1012 C CA . LEU A 1 124 ? -18.822 -0.151 17.363 1.00 97.56 124 LEU A CA 1
ATOM 1013 C C . LEU A 1 124 ? -19.883 -0.989 16.631 1.00 97.56 124 LEU A C 1
ATOM 1015 O O . LEU A 1 124 ? -20.979 -0.494 16.377 1.00 97.56 124 LEU A O 1
ATOM 1019 N N . GLY A 1 125 ? -19.583 -2.249 16.297 1.00 97.44 125 GLY A N 1
ATOM 1020 C CA . GLY A 1 125 ? -20.464 -3.108 15.511 1.00 97.44 125 GLY A CA 1
ATOM 1021 C C . GLY A 1 125 ? -20.546 -2.697 14.039 1.00 97.44 125 GLY A C 1
ATOM 1022 O O . GLY A 1 125 ? -21.524 -3.028 13.373 1.00 97.44 125 GLY A O 1
ATOM 1023 N N . CYS A 1 126 ? -19.549 -1.962 13.536 1.00 97.06 126 CYS A N 1
ATOM 1024 C CA . CYS A 1 126 ? -19.485 -1.500 12.149 1.00 97.06 126 CYS A CA 1
ATOM 1025 C C . CYS A 1 126 ? -18.860 -2.529 11.196 1.00 97.06 126 CYS A C 1
ATOM 1027 O O . CYS A 1 126 ? -18.891 -2.313 9.988 1.00 97.06 126 CYS A O 1
ATOM 1029 N N . LEU A 1 127 ? -18.282 -3.613 11.723 1.00 97.81 127 LEU A N 1
ATOM 1030 C CA . LEU A 1 127 ? -17.657 -4.677 10.939 1.00 97.81 127 LEU A CA 1
ATOM 1031 C C . LEU A 1 127 ? -18.478 -5.967 10.976 1.00 97.81 127 LEU A C 1
ATOM 1033 O O . LEU A 1 127 ? -19.166 -6.284 11.951 1.00 97.81 127 LEU A O 1
ATOM 1037 N N . HIS A 1 128 ? -18.350 -6.761 9.918 1.00 98.00 128 HIS A N 1
ATOM 1038 C CA . HIS A 1 128 ? -18.765 -8.156 9.936 1.00 98.00 128 HIS A CA 1
ATOM 1039 C C . HIS A 1 128 ? -17.913 -8.938 10.938 1.00 98.00 128 HIS A C 1
ATOM 1041 O O . HIS A 1 128 ? -16.703 -8.726 11.026 1.00 98.00 128 HIS A O 1
ATOM 1047 N N . ARG A 1 129 ? -18.533 -9.891 11.649 1.00 96.44 129 ARG A N 1
ATOM 1048 C CA . ARG A 1 129 ? -17.842 -10.768 12.609 1.00 96.44 129 ARG A CA 1
ATOM 1049 C C . ARG A 1 129 ? -16.914 -11.743 11.885 1.00 96.44 129 ARG A C 1
ATOM 1051 O O . ARG A 1 129 ? -17.313 -12.859 11.555 1.00 96.44 129 ARG A O 1
ATOM 1058 N N . LEU A 1 130 ? -15.686 -11.306 11.650 1.00 96.12 130 LEU A N 1
ATOM 1059 C CA . LEU A 1 130 ? -14.612 -12.050 11.007 1.00 96.12 130 LEU A CA 1
ATOM 1060 C C . LEU A 1 130 ? -13.340 -11.980 11.868 1.00 96.12 130 LEU A C 1
ATOM 1062 O O . LEU A 1 130 ? -13.240 -11.124 12.747 1.00 96.12 130 LEU A O 1
ATOM 1066 N N . PRO A 1 131 ? -12.362 -12.873 11.647 1.00 96.38 131 PRO A N 1
ATOM 1067 C CA . PRO A 1 131 ? -11.032 -12.730 12.221 1.00 96.38 131 PRO A CA 1
ATOM 1068 C C . PRO A 1 131 ? -10.387 -11.392 11.848 1.00 96.38 131 PRO A C 1
ATOM 1070 O O . PRO A 1 131 ? -10.610 -10.871 10.757 1.00 96.38 131 PRO A O 1
ATOM 1073 N N . GLN A 1 132 ? -9.539 -10.893 12.747 1.00 95.88 132 GLN A N 1
ATOM 1074 C CA . GLN A 1 132 ? -8.759 -9.677 12.539 1.00 95.88 132 GLN A CA 1
ATOM 1075 C C . GLN A 1 132 ? -7.854 -9.802 11.305 1.00 95.88 132 GLN A C 1
ATOM 1077 O O . GLN A 1 132 ? -7.103 -10.775 11.177 1.00 95.88 132 GLN A O 1
ATOM 1082 N N . VAL A 1 133 ? -7.903 -8.796 10.439 1.00 97.75 133 VAL A N 1
ATOM 1083 C CA . VAL A 1 133 ? -7.154 -8.717 9.187 1.00 97.75 133 VAL A CA 1
ATOM 1084 C C . VAL A 1 133 ? -5.789 -8.069 9.390 1.00 97.75 133 VAL A C 1
ATOM 1086 O O . VAL A 1 133 ? -4.779 -8.617 8.941 1.00 97.75 133 VAL A O 1
ATOM 1089 N N . PHE A 1 134 ? -5.732 -6.924 10.076 1.00 98.19 134 PHE A N 1
ATOM 1090 C CA . PHE A 1 134 ? -4.493 -6.178 10.293 1.00 98.19 134 PHE A CA 1
ATOM 1091 C C . PHE A 1 134 ? -3.832 -6.648 11.586 1.00 98.19 134 PHE A C 1
ATOM 1093 O O . PHE A 1 134 ? -4.292 -6.360 12.691 1.00 98.19 134 PHE A O 1
ATOM 1100 N N . ILE A 1 135 ? -2.736 -7.392 11.458 1.00 97.44 135 ILE A N 1
ATOM 1101 C CA . ILE A 1 135 ? -2.052 -8.024 12.585 1.00 97.44 135 ILE A CA 1
ATOM 1102 C C . ILE A 1 135 ? -0.917 -7.110 13.076 1.00 97.44 135 ILE A C 1
ATOM 1104 O O . ILE A 1 135 ? -0.033 -6.780 12.283 1.00 97.44 135 ILE A O 1
ATOM 1108 N N . PRO A 1 136 ? -0.885 -6.732 14.371 1.00 95.44 136 PRO A N 1
ATOM 1109 C CA . PRO A 1 136 ? 0.212 -5.949 14.932 1.00 95.44 136 PRO A CA 1
ATOM 1110 C C . PRO A 1 136 ? 1.574 -6.648 14.822 1.00 95.44 136 PRO A C 1
ATOM 1112 O O . PRO A 1 136 ? 1.671 -7.877 14.901 1.00 95.44 136 PRO A O 1
ATOM 1115 N N . GLY A 1 137 ? 2.632 -5.844 14.734 1.00 92.12 137 GLY A N 1
ATOM 1116 C CA . GLY A 1 137 ? 4.017 -6.303 14.666 1.00 92.12 137 GLY A CA 1
ATOM 1117 C C . GLY A 1 137 ? 4.603 -6.283 13.256 1.00 92.12 137 GLY A C 1
ATOM 1118 O O . GLY A 1 137 ? 3.918 -6.025 12.268 1.00 92.12 137 GLY A O 1
ATOM 1119 N N . ILE A 1 138 ? 5.907 -6.551 13.189 1.00 93.69 138 ILE A N 1
ATOM 1120 C CA . ILE A 1 138 ? 6.694 -6.512 11.956 1.00 93.69 138 ILE A CA 1
ATOM 1121 C C . ILE A 1 138 ? 6.947 -7.938 11.462 1.00 93.69 138 ILE A C 1
ATOM 1123 O O . ILE A 1 138 ? 7.346 -8.823 12.221 1.00 93.69 138 ILE A O 1
ATOM 1127 N N . SER A 1 139 ? 6.715 -8.147 10.174 1.00 93.69 139 SER A N 1
ATOM 1128 C CA . SER A 1 139 ? 7.097 -9.327 9.413 1.00 93.69 139 SER A CA 1
ATOM 1129 C C . SER A 1 139 ? 8.467 -9.113 8.770 1.00 93.69 139 SER A C 1
ATOM 1131 O O . SER A 1 139 ? 8.729 -8.064 8.188 1.00 93.69 139 SER A O 1
ATOM 1133 N N . PHE A 1 140 ? 9.324 -10.131 8.830 1.00 92.00 140 PHE A N 1
ATOM 1134 C CA . PHE A 1 140 ? 10.605 -10.152 8.109 1.00 92.00 140 PHE A CA 1
ATOM 1135 C C . PHE A 1 140 ? 10.504 -10.833 6.737 1.00 92.00 140 PHE A C 1
ATOM 1137 O O . PHE A 1 140 ? 11.506 -10.963 6.039 1.00 92.00 140 PHE A O 1
ATOM 1144 N N . ASN A 1 141 ? 9.303 -11.270 6.346 1.00 87.62 141 ASN A N 1
ATOM 1145 C CA . ASN A 1 141 ? 9.054 -11.735 4.989 1.00 87.62 141 ASN A CA 1
ATOM 1146 C C . ASN A 1 141 ? 8.982 -10.511 4.078 1.00 87.62 141 ASN A C 1
ATOM 1148 O O . ASN A 1 141 ? 8.119 -9.659 4.286 1.00 87.62 141 ASN A O 1
ATOM 1152 N N . ALA A 1 142 ? 9.878 -10.446 3.100 1.00 88.81 142 ALA A N 1
ATOM 1153 C CA . ALA A 1 142 ? 9.816 -9.467 2.028 1.00 88.81 142 ALA A CA 1
ATOM 1154 C C . ALA A 1 142 ? 8.945 -10.009 0.893 1.00 88.81 142 ALA A C 1
ATOM 1156 O O . ALA A 1 142 ? 9.013 -11.198 0.569 1.00 88.81 142 ALA A O 1
ATOM 1157 N N . VAL A 1 143 ? 8.151 -9.130 0.293 1.00 94.81 143 VAL A N 1
ATOM 1158 C CA . VAL A 1 143 ? 7.408 -9.402 -0.934 1.00 94.81 143 VAL A CA 1
ATOM 1159 C C . VAL A 1 143 ? 7.815 -8.344 -1.947 1.00 94.81 143 VAL A C 1
ATOM 1161 O O . VAL A 1 143 ? 7.808 -7.161 -1.621 1.00 94.81 143 VAL A O 1
ATOM 1164 N N . GLU A 1 144 ? 8.222 -8.762 -3.143 1.00 95.00 144 GLU A N 1
ATOM 1165 C CA . GLU A 1 144 ? 8.441 -7.830 -4.250 1.00 95.00 144 GLU A CA 1
ATOM 1166 C C . GLU A 1 144 ? 7.108 -7.529 -4.925 1.00 95.00 144 GLU A C 1
ATOM 1168 O O . GLU A 1 144 ? 6.325 -8.444 -5.151 1.00 95.00 144 GLU A O 1
ATOM 1173 N N . ASP A 1 145 ? 6.866 -6.252 -5.205 1.00 96.69 145 ASP A N 1
ATOM 1174 C CA . ASP A 1 145 ? 5.642 -5.731 -5.819 1.00 96.69 145 ASP A CA 1
ATOM 1175 C C . ASP A 1 145 ? 5.942 -4.297 -6.324 1.00 96.69 145 ASP A C 1
ATOM 1177 O O . ASP A 1 145 ? 7.054 -3.778 -6.142 1.00 96.69 145 ASP A O 1
ATOM 1181 N N . ASP A 1 146 ? 4.963 -3.619 -6.913 1.00 97.38 146 ASP A N 1
ATOM 1182 C CA . ASP A 1 146 ? 5.039 -2.300 -7.544 1.00 97.38 146 ASP A CA 1
ATOM 1183 C C . ASP A 1 146 ? 5.605 -1.187 -6.647 1.00 97.38 146 ASP A C 1
ATOM 1185 O O . ASP A 1 146 ? 6.046 -0.144 -7.135 1.00 97.38 146 ASP A O 1
ATOM 1189 N N . HIS A 1 147 ? 5.658 -1.392 -5.332 1.00 96.44 147 HIS A N 1
ATOM 1190 C CA . HIS A 1 147 ? 6.285 -0.459 -4.401 1.00 96.44 147 HIS A CA 1
ATOM 1191 C C . HIS A 1 147 ? 7.815 -0.426 -4.488 1.00 96.44 147 HIS A C 1
ATOM 1193 O O . HIS A 1 147 ? 8.420 0.586 -4.129 1.00 96.44 147 HIS A O 1
ATOM 1199 N N . VAL A 1 148 ? 8.464 -1.493 -4.967 1.00 97.31 148 VAL A N 1
ATOM 1200 C CA . VAL A 1 148 ? 9.929 -1.642 -4.924 1.00 97.31 148 VAL A CA 1
ATOM 1201 C C . VAL A 1 148 ? 10.671 -0.476 -5.604 1.00 97.31 148 VAL A C 1
ATOM 1203 O O . VAL A 1 148 ? 11.621 0.041 -5.007 1.00 97.31 148 VAL A O 1
ATOM 1206 N N . PRO A 1 149 ? 10.291 -0.009 -6.812 1.00 97.69 149 PRO A N 1
ATOM 1207 C CA . PRO A 1 149 ? 10.959 1.123 -7.455 1.00 97.69 149 PRO A CA 1
ATOM 1208 C C . PRO A 1 149 ? 10.799 2.444 -6.691 1.00 97.69 149 PRO A C 1
ATOM 1210 O O . PRO A 1 149 ? 11.736 3.233 -6.658 1.00 97.69 149 PRO A O 1
ATOM 1213 N N . PHE A 1 150 ? 9.652 2.667 -6.045 1.00 97.56 150 PHE A N 1
ATOM 1214 C CA . PHE A 1 150 ? 9.389 3.874 -5.254 1.00 97.56 150 PHE A CA 1
ATOM 1215 C C . PHE A 1 150 ? 10.150 3.847 -3.926 1.00 97.56 150 PHE A C 1
ATOM 1217 O O . PHE A 1 150 ? 10.796 4.831 -3.566 1.00 97.56 150 PHE A O 1
ATOM 1224 N N . LEU A 1 151 ? 10.159 2.698 -3.241 1.00 97.19 151 LEU A N 1
ATOM 1225 C CA . LEU A 1 151 ? 10.915 2.499 -2.005 1.00 97.19 151 LEU A CA 1
ATOM 1226 C C . LEU A 1 151 ? 12.419 2.722 -2.222 1.00 97.19 151 LEU A C 1
ATOM 1228 O O . LEU A 1 151 ? 13.080 3.351 -1.398 1.00 97.19 151 LEU A O 1
ATOM 1232 N N . LYS A 1 152 ? 12.965 2.267 -3.361 1.00 97.19 152 LYS A N 1
ATOM 1233 C CA . LYS A 1 152 ? 14.366 2.522 -3.754 1.00 97.19 152 LYS A CA 1
ATOM 1234 C C . LYS A 1 152 ? 14.682 4.010 -3.938 1.00 97.19 152 LYS A C 1
ATOM 1236 O O . LYS A 1 152 ? 15.833 4.395 -3.749 1.00 97.19 152 LYS A O 1
ATOM 1241 N N . SER A 1 153 ? 13.683 4.825 -4.270 1.00 96.19 153 SER A N 1
ATOM 1242 C CA . SER A 1 153 ? 13.786 6.287 -4.337 1.00 96.19 153 SER A CA 1
ATOM 1243 C C . SER A 1 153 ? 13.463 6.983 -3.005 1.00 96.19 153 SER A C 1
ATOM 1245 O O . SER A 1 153 ? 13.367 8.202 -2.972 1.00 96.19 153 SER A O 1
ATOM 1247 N N . GLY A 1 154 ? 13.316 6.238 -1.902 1.00 95.94 154 GLY A N 1
ATOM 1248 C CA . GLY A 1 154 ? 13.115 6.788 -0.555 1.00 95.94 154 GLY A CA 1
ATOM 1249 C C . GLY A 1 154 ? 11.658 7.039 -0.161 1.00 95.94 154 GLY A C 1
ATOM 1250 O O . GLY A 1 154 ? 11.415 7.562 0.923 1.00 95.94 154 GLY A O 1
ATOM 1251 N N . VAL A 1 155 ? 10.695 6.649 -0.998 1.00 95.81 155 VAL A N 1
ATOM 1252 C CA . VAL A 1 155 ? 9.265 6.824 -0.715 1.00 95.81 155 VAL A CA 1
ATOM 1253 C C . VAL A 1 155 ? 8.823 5.865 0.401 1.00 95.81 155 VAL A C 1
ATOM 1255 O O . VAL A 1 155 ? 9.040 4.657 0.264 1.00 95.81 155 VAL A O 1
ATOM 1258 N N . PRO A 1 156 ? 8.171 6.345 1.477 1.00 96.19 156 PRO A N 1
ATOM 1259 C CA . PRO A 1 156 ? 7.576 5.474 2.486 1.00 96.19 156 PRO A CA 1
ATOM 1260 C C . PRO A 1 156 ? 6.412 4.655 1.931 1.00 96.19 156 PRO A C 1
ATOM 1262 O O . PRO A 1 156 ? 5.566 5.180 1.210 1.00 96.19 156 PRO A O 1
ATOM 1265 N N . VAL A 1 157 ? 6.336 3.374 2.290 1.00 96.56 157 VAL A N 1
ATOM 1266 C CA . VAL A 1 157 ? 5.376 2.415 1.733 1.00 96.56 157 VAL A CA 1
ATOM 1267 C C . VAL A 1 157 ? 4.532 1.761 2.825 1.00 96.56 157 VAL A C 1
ATOM 1269 O O . VAL A 1 157 ? 5.047 1.211 3.794 1.00 96.56 157 VAL A O 1
ATOM 1272 N N . LEU A 1 158 ? 3.218 1.726 2.617 1.00 96.31 158 LEU A N 1
ATOM 1273 C CA . LEU A 1 158 ? 2.312 0.799 3.289 1.00 96.31 158 LEU A CA 1
ATOM 1274 C C . LEU A 1 158 ? 1.892 -0.291 2.306 1.00 96.31 158 LEU A C 1
ATOM 1276 O O . LEU A 1 158 ? 1.037 -0.065 1.453 1.00 96.31 158 LEU A O 1
ATOM 1280 N N . HIS A 1 159 ? 2.481 -1.479 2.434 1.00 97.00 159 HIS A N 1
ATOM 1281 C CA . HIS A 1 159 ? 2.161 -2.615 1.570 1.00 97.00 159 HIS A CA 1
ATOM 1282 C C . HIS A 1 159 ? 1.045 -3.458 2.191 1.00 97.00 159 HIS A C 1
ATOM 1284 O O . HIS A 1 159 ? 1.261 -4.245 3.114 1.00 97.00 159 HIS A O 1
ATOM 1290 N N . LEU A 1 160 ? -0.178 -3.249 1.715 1.00 97.50 160 LEU A N 1
ATOM 1291 C CA . LEU A 1 160 ? -1.378 -3.941 2.169 1.00 97.50 160 LEU A CA 1
ATOM 1292 C C . LEU A 1 160 ? -1.597 -5.197 1.328 1.00 97.50 160 LEU A C 1
ATOM 1294 O O . LEU A 1 160 ? -2.495 -5.251 0.491 1.00 97.50 160 LEU A O 1
ATOM 1298 N N . ILE A 1 161 ? -0.768 -6.202 1.598 1.00 97.06 161 ILE A N 1
ATOM 1299 C CA . ILE A 1 161 ? -0.826 -7.524 0.974 1.00 97.06 161 ILE A CA 1
ATOM 1300 C C . ILE A 1 161 ? -0.890 -8.619 2.057 1.00 97.06 161 ILE A C 1
ATOM 1302 O O . ILE A 1 161 ? -0.187 -8.541 3.077 1.00 97.06 161 ILE A O 1
ATOM 1306 N N . PRO A 1 162 ? -1.751 -9.642 1.918 1.00 96.94 162 PRO A N 1
ATOM 1307 C CA . PRO A 1 162 ? -1.833 -10.722 2.893 1.00 96.94 162 PRO A CA 1
ATOM 1308 C C . PRO A 1 162 ? -0.608 -11.642 2.841 1.00 96.94 162 PRO A C 1
ATOM 1310 O O . PRO A 1 162 ? -0.109 -11.970 1.777 1.00 96.94 162 PRO A O 1
ATOM 1313 N N . THR A 1 163 ? -0.149 -12.132 3.996 1.00 94.75 163 THR A N 1
ATOM 1314 C CA . THR A 1 163 ? 0.849 -13.212 4.082 1.00 94.75 163 THR A CA 1
ATOM 1315 C C . THR A 1 163 ? 0.389 -14.294 5.074 1.00 94.75 163 THR A C 1
ATOM 1317 O O . THR A 1 163 ? 0.289 -14.034 6.284 1.00 94.75 163 THR A O 1
ATOM 1320 N N . PRO A 1 164 ? 0.123 -15.538 4.617 1.00 96.19 164 PRO A N 1
ATOM 1321 C CA . PRO A 1 164 ? 0.312 -16.070 3.254 1.00 96.19 164 PRO A CA 1
ATOM 1322 C C . PRO A 1 164 ?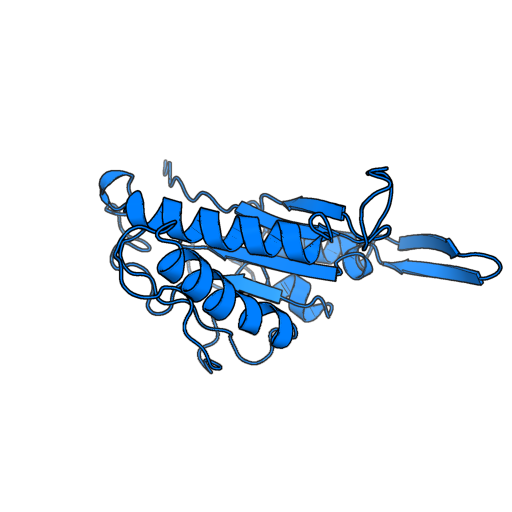 -0.650 -15.473 2.209 1.00 96.19 164 PRO A C 1
ATOM 1324 O O . PRO A 1 164 ? -1.704 -14.954 2.575 1.00 96.19 164 PRO A O 1
ATOM 1327 N N . PHE A 1 165 ? -0.286 -15.581 0.924 1.00 97.19 165 PHE A N 1
ATOM 1328 C CA . PHE A 1 165 ? -1.150 -15.203 -0.202 1.00 97.19 165 PHE A CA 1
ATOM 1329 C C . PHE A 1 165 ? -2.432 -16.049 -0.247 1.00 97.19 165 PHE A C 1
ATOM 1331 O O . PHE A 1 165 ? -2.448 -17.167 0.288 1.00 97.19 165 PHE A O 1
ATOM 1338 N N . PRO A 1 166 ? -3.508 -15.554 -0.892 1.00 96.56 166 PRO A N 1
ATOM 1339 C CA . PRO A 1 166 ? -4.713 -16.339 -1.113 1.00 96.56 166 PRO A CA 1
ATOM 1340 C C . PRO A 1 166 ? -4.398 -17.682 -1.776 1.00 96.56 166 PRO A C 1
ATOM 1342 O O . PRO A 1 166 ? -3.608 -17.753 -2.711 1.00 96.56 166 PRO A O 1
ATOM 1345 N N . HIS A 1 167 ? -5.071 -18.754 -1.357 1.00 96.50 167 HIS A N 1
ATOM 1346 C CA . HIS A 1 167 ? -4.857 -20.091 -1.932 1.00 96.50 167 HIS A CA 1
ATOM 1347 C C . HIS A 1 167 ? -5.158 -20.185 -3.437 1.00 96.50 167 HIS A C 1
ATOM 1349 O O . HIS A 1 167 ? -4.724 -21.132 -4.087 1.00 96.50 167 HIS A O 1
ATOM 1355 N N . VAL A 1 168 ? -5.923 -19.232 -3.972 1.00 95.69 168 VAL A N 1
ATOM 1356 C CA . VAL A 1 168 ? -6.270 -19.142 -5.394 1.00 95.69 168 VAL A CA 1
ATOM 1357 C C . VAL A 1 168 ? -5.256 -18.343 -6.216 1.00 95.69 168 VAL A C 1
ATOM 1359 O O . VAL A 1 168 ? -5.354 -18.366 -7.442 1.00 95.69 168 VAL A O 1
ATOM 1362 N N . TRP A 1 169 ? -4.284 -17.681 -5.579 1.00 96.50 169 TRP A N 1
ATOM 1363 C CA . TRP A 1 169 ? -3.290 -16.844 -6.251 1.00 96.50 169 TRP A CA 1
ATOM 1364 C C . TRP A 1 169 ? -2.562 -17.613 -7.362 1.00 96.50 169 TRP A C 1
ATOM 1366 O O . TRP A 1 169 ? -2.142 -18.756 -7.175 1.00 96.50 169 TRP A O 1
ATOM 1376 N N . HIS A 1 170 ? -2.456 -16.986 -8.536 1.00 92.25 170 HIS A N 1
ATOM 1377 C CA . HIS A 1 170 ? -1.878 -17.562 -9.760 1.00 92.25 170 HIS A CA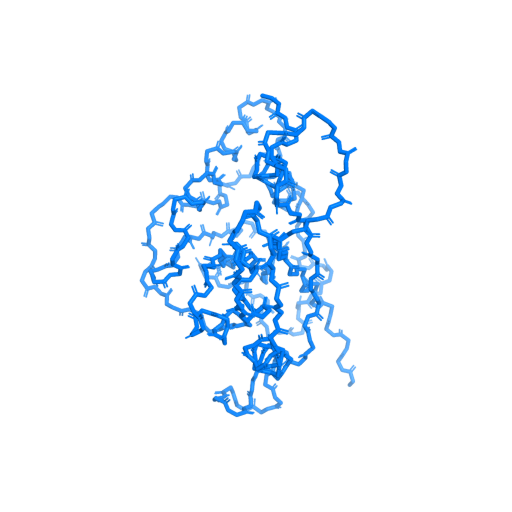 1
ATOM 1378 C C . HIS A 1 170 ? -2.551 -18.858 -10.249 1.00 92.25 170 HIS A C 1
ATOM 1380 O O . HIS A 1 170 ? -1.977 -19.611 -11.039 1.00 92.25 170 HIS A O 1
ATOM 1386 N N . THR A 1 171 ? -3.805 -19.099 -9.862 1.00 95.81 171 THR A N 1
ATOM 1387 C CA . THR A 1 171 ? -4.623 -20.202 -10.384 1.00 95.81 171 THR A CA 1
ATOM 1388 C C . THR A 1 171 ? -5.790 -19.684 -11.221 1.00 95.81 171 THR A C 1
ATOM 1390 O O . THR A 1 171 ? -6.178 -18.523 -11.139 1.00 95.81 171 THR A O 1
ATOM 1393 N N . LEU A 1 172 ? -6.411 -20.567 -12.006 1.00 95.25 172 LEU A N 1
ATOM 1394 C CA . LEU A 1 172 ? -7.652 -20.251 -12.726 1.00 95.25 172 LEU A CA 1
ATOM 1395 C C . LEU A 1 172 ? -8.866 -20.081 -11.797 1.00 95.25 172 LEU A C 1
ATOM 1397 O O . LEU A 1 172 ? -9.930 -19.693 -12.269 1.00 95.25 172 LEU A O 1
ATOM 1401 N N . ASN A 1 173 ? -8.720 -20.391 -10.504 1.00 95.62 173 ASN A N 1
ATOM 1402 C CA . ASN A 1 173 ? -9.783 -20.238 -9.516 1.00 95.62 173 ASN A CA 1
ATOM 1403 C C . ASN A 1 173 ? -9.826 -18.830 -8.914 1.00 95.62 173 ASN A C 1
ATOM 1405 O O . ASN A 1 173 ? -10.770 -18.537 -8.178 1.00 95.62 173 ASN A O 1
ATOM 1409 N N . ASP A 1 174 ? -8.848 -17.970 -9.221 1.00 93.88 174 ASP A N 1
ATOM 1410 C CA . ASP A 1 174 ? -8.880 -16.558 -8.841 1.00 93.88 174 ASP A CA 1
ATOM 1411 C C . ASP A 1 174 ? -9.918 -15.817 -9.691 1.00 93.88 174 ASP A C 1
ATOM 1413 O O . ASP A 1 174 ? -9.669 -15.324 -10.792 1.00 93.88 174 ASP A O 1
ATOM 1417 N N . THR A 1 175 ? -11.152 -15.897 -9.217 1.00 95.19 175 THR A N 1
ATOM 1418 C CA . THR A 1 175 ? -12.370 -15.464 -9.894 1.00 95.19 175 THR A CA 1
ATOM 1419 C C . THR A 1 175 ? -13.281 -14.810 -8.866 1.00 95.19 175 THR A C 1
ATOM 1421 O O . THR A 1 175 ? -13.062 -14.929 -7.662 1.00 95.19 175 THR A O 1
ATOM 1424 N N .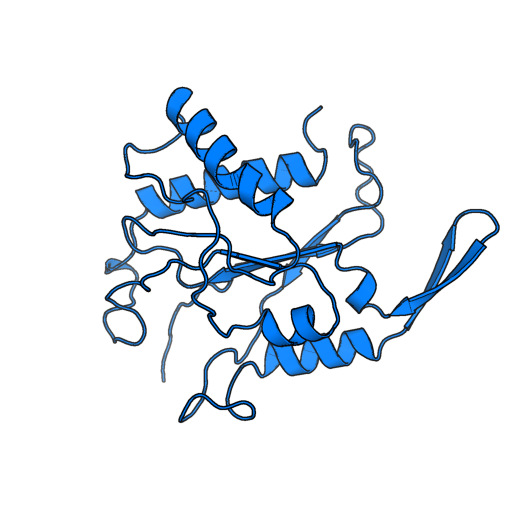 GLU A 1 176 ? -14.366 -14.185 -9.319 1.00 95.31 176 GLU A N 1
ATOM 1425 C CA . GLU A 1 176 ? -15.377 -13.595 -8.432 1.00 95.31 176 GLU A CA 1
ATOM 1426 C C . GLU A 1 176 ? -15.878 -14.574 -7.351 1.00 95.31 176 GLU A C 1
ATOM 1428 O O . GLU A 1 176 ? -16.108 -14.179 -6.213 1.00 95.31 176 GLU A O 1
ATOM 1433 N N . ALA A 1 177 ? -15.967 -15.871 -7.665 1.00 96.12 177 ALA A N 1
ATOM 1434 C CA . ALA A 1 177 ? -16.407 -16.895 -6.719 1.00 96.12 177 ALA A CA 1
ATOM 1435 C C . ALA A 1 177 ? -15.443 -17.116 -5.535 1.00 96.12 177 ALA A C 1
ATOM 1437 O O . ALA A 1 177 ? -15.848 -17.683 -4.521 1.00 96.12 177 ALA A O 1
ATOM 1438 N N . ALA A 1 178 ? -14.180 -16.692 -5.652 1.00 95.56 178 ALA A N 1
ATOM 1439 C CA . ALA A 1 178 ? -13.198 -16.752 -4.571 1.00 95.56 178 ALA A CA 1
ATOM 1440 C C . ALA A 1 178 ? -13.275 -15.541 -3.621 1.00 95.56 178 ALA A C 1
ATOM 1442 O O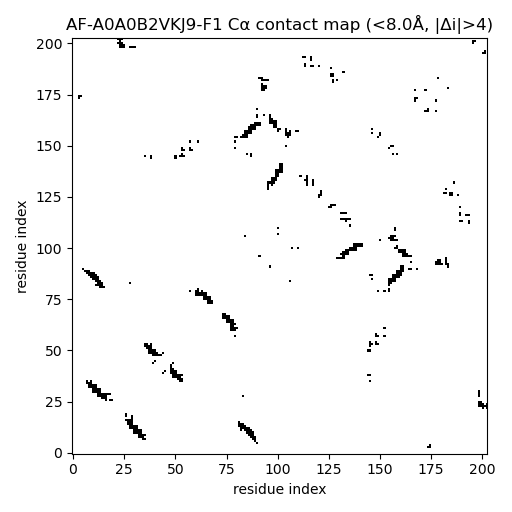 . ALA A 1 178 ? -12.637 -15.550 -2.563 1.00 95.56 178 ALA A O 1
ATOM 1443 N N . LEU A 1 179 ? -14.048 -14.509 -3.979 1.00 97.12 179 LEU A N 1
ATOM 1444 C CA . LEU A 1 179 ? -14.185 -13.296 -3.184 1.00 97.12 179 LEU A CA 1
ATOM 1445 C C . LEU A 1 179 ? -15.064 -13.518 -1.949 1.00 97.12 179 LEU A C 1
ATOM 1447 O O . LEU A 1 179 ? -16.088 -14.199 -1.969 1.00 97.12 179 LEU A O 1
ATOM 1451 N N . SER A 1 180 ? -14.681 -12.857 -0.863 1.00 98.00 180 SER A N 1
ATOM 1452 C CA . SER A 1 180 ? -15.445 -12.735 0.370 1.00 98.00 180 SER A CA 1
ATOM 1453 C C . SER A 1 180 ? -15.892 -11.287 0.532 1.00 98.00 180 SER A C 1
ATOM 1455 O O . SER A 1 180 ? -15.160 -10.455 1.070 1.00 98.00 180 SER A O 1
ATOM 1457 N N . TYR A 1 181 ? -17.113 -10.976 0.096 1.00 97.12 181 TYR A N 1
ATOM 1458 C CA . TYR A 1 181 ? -17.681 -9.630 0.246 1.00 97.12 181 TYR A CA 1
ATOM 1459 C C . TYR A 1 181 ? -17.668 -9.112 1.695 1.00 97.12 181 TYR A C 1
ATOM 1461 O O . TYR A 1 181 ? -17.233 -7.982 1.887 1.00 97.12 181 TYR A O 1
ATOM 1469 N N . PRO A 1 182 ? -17.985 -9.916 2.735 1.00 98.19 182 PRO A N 1
ATOM 1470 C CA . PRO A 1 182 ? -17.856 -9.455 4.121 1.00 98.19 182 PRO A CA 1
ATOM 1471 C C . PRO A 1 182 ? -16.422 -9.051 4.500 1.00 98.19 182 PRO A C 1
ATOM 1473 O O . PRO A 1 182 ? -16.211 -8.141 5.298 1.00 98.19 182 PRO A O 1
ATOM 1476 N N . THR A 1 183 ? -15.415 -9.720 3.927 1.00 98.12 183 THR A N 1
ATOM 1477 C CA . THR A 1 183 ? -14.006 -9.356 4.125 1.00 98.12 183 THR A CA 1
ATOM 1478 C C . THR A 1 183 ? -13.661 -8.063 3.392 1.00 98.12 183 THR A C 1
ATOM 1480 O O . THR A 1 183 ? -13.002 -7.200 3.969 1.00 98.12 183 THR A O 1
ATOM 1483 N N . ILE A 1 184 ? -14.119 -7.918 2.147 1.00 97.62 184 ILE A N 1
ATOM 1484 C CA . ILE A 1 184 ? -13.927 -6.710 1.336 1.00 97.62 184 ILE A CA 1
ATOM 1485 C C . ILE A 1 184 ? -14.556 -5.495 2.031 1.00 97.62 184 ILE A C 1
ATOM 1487 O O . ILE A 1 184 ? -13.904 -4.460 2.158 1.00 97.62 184 ILE A O 1
ATOM 1491 N N . ASP A 1 185 ? -15.772 -5.635 2.557 1.00 97.31 185 ASP A N 1
ATOM 1492 C CA . ASP A 1 185 ? -16.472 -4.568 3.276 1.00 97.31 185 ASP A CA 1
ATOM 1493 C C . ASP A 1 185 ? -15.717 -4.144 4.546 1.00 97.31 185 ASP A C 1
ATOM 1495 O O . ASP A 1 185 ? -15.558 -2.944 4.804 1.00 97.31 185 ASP A O 1
ATOM 1499 N N . ASN A 1 186 ? -15.169 -5.102 5.306 1.00 97.94 186 ASN A N 1
ATOM 1500 C CA . ASN A 1 186 ? -14.327 -4.799 6.467 1.00 97.94 186 ASN A CA 1
ATOM 1501 C C . ASN A 1 186 ? -13.040 -4.055 6.067 1.00 97.94 186 ASN A C 1
ATOM 1503 O O . ASN A 1 186 ? -12.723 -3.017 6.652 1.00 97.94 186 ASN A O 1
ATOM 1507 N N . LEU A 1 187 ? -12.322 -4.550 5.051 1.00 97.56 187 LEU A N 1
ATOM 1508 C CA . LEU A 1 187 ? -11.099 -3.933 4.521 1.00 97.56 187 LEU A CA 1
ATOM 1509 C C . LEU A 1 187 ? -11.343 -2.485 4.083 1.00 97.56 187 LEU A C 1
ATOM 1511 O O . LEU A 1 187 ? -10.645 -1.572 4.525 1.00 97.56 187 LEU A O 1
ATOM 1515 N N . ILE A 1 188 ? -12.367 -2.266 3.255 1.00 95.81 188 ILE A N 1
ATOM 1516 C CA . ILE A 1 188 ? -12.735 -0.939 2.753 1.00 95.81 188 ILE A CA 1
ATOM 1517 C C . ILE A 1 188 ? -13.109 -0.009 3.909 1.00 95.81 188 ILE A C 1
ATOM 1519 O O . ILE A 1 188 ? -12.742 1.165 3.884 1.00 95.81 188 ILE A O 1
ATOM 1523 N N . SER A 1 189 ? -13.810 -0.505 4.931 1.00 97.06 189 SER A N 1
ATOM 1524 C CA . SER A 1 189 ? -14.189 0.301 6.097 1.00 97.06 189 SER A CA 1
ATOM 1525 C C . SER A 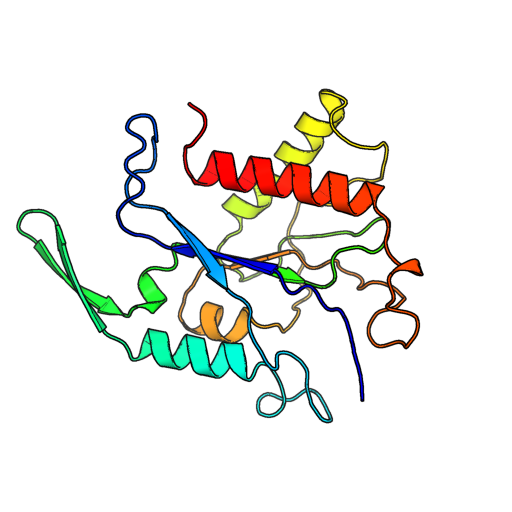1 189 ? -12.966 0.802 6.868 1.00 97.06 189 SER A C 1
ATOM 1527 O O . SER A 1 189 ? -12.879 1.993 7.173 1.00 97.06 189 SER A O 1
ATOM 1529 N N . VAL A 1 190 ? -11.984 -0.071 7.113 1.00 97.75 190 VAL A N 1
ATOM 1530 C CA . VAL A 1 190 ? -10.729 0.305 7.783 1.00 97.75 190 VAL A CA 1
ATOM 1531 C C . VAL A 1 190 ? -9.922 1.286 6.934 1.00 97.75 190 VAL A C 1
ATOM 1533 O O . VAL A 1 190 ? -9.518 2.335 7.437 1.00 97.75 190 VAL A O 1
ATOM 1536 N N . ILE A 1 191 ? -9.738 0.993 5.642 1.00 96.38 191 ILE A N 1
ATOM 1537 C CA . ILE A 1 191 ? -8.966 1.842 4.722 1.00 96.38 191 ILE A CA 1
ATOM 1538 C C . ILE A 1 191 ? -9.615 3.224 4.589 1.00 96.38 191 ILE A C 1
ATOM 1540 O O . ILE A 1 191 ? -8.917 4.230 4.661 1.00 96.38 191 ILE A O 1
ATOM 1544 N N . ARG A 1 192 ? -10.949 3.312 4.490 1.00 94.75 192 ARG A N 1
ATOM 1545 C CA . ARG A 1 192 ? -11.668 4.598 4.452 1.00 94.75 192 ARG A CA 1
ATOM 1546 C C . ARG A 1 192 ? -11.406 5.435 5.696 1.00 94.75 192 ARG A C 1
ATOM 1548 O O . ARG A 1 192 ? -11.103 6.620 5.571 1.00 94.75 192 ARG A O 1
ATOM 1555 N N . VAL A 1 193 ? -11.512 4.841 6.886 1.00 95.44 193 VAL A N 1
ATOM 1556 C CA . VAL A 1 193 ? -11.243 5.560 8.139 1.00 95.44 193 VAL A CA 1
ATOM 1557 C C . VAL A 1 193 ? -9.780 5.987 8.215 1.00 95.44 193 VAL A C 1
ATOM 1559 O O . VAL A 1 193 ? -9.512 7.124 8.598 1.00 95.44 193 VAL A O 1
ATOM 1562 N N . PHE A 1 194 ? -8.846 5.125 7.807 1.00 94.94 194 PHE A N 1
ATOM 1563 C CA . PHE A 1 194 ? -7.428 5.469 7.720 1.00 94.94 194 PHE A CA 1
ATOM 1564 C C . PHE A 1 194 ? -7.199 6.673 6.798 1.00 94.94 194 PHE A C 1
ATOM 1566 O O . PHE A 1 194 ? -6.632 7.669 7.237 1.00 94.94 194 PHE A O 1
ATOM 1573 N N . THR A 1 195 ? -7.708 6.642 5.563 1.00 91.06 195 THR A N 1
ATOM 1574 C CA . THR A 1 195 ? -7.558 7.737 4.593 1.00 91.06 195 THR A CA 1
ATOM 1575 C C . THR A 1 195 ? -8.155 9.044 5.113 1.00 91.06 195 THR A C 1
ATOM 1577 O O . THR A 1 195 ? -7.535 10.097 5.002 1.00 91.06 195 THR A O 1
ATOM 1580 N N . VAL A 1 196 ? -9.343 8.994 5.717 1.00 90.50 196 VAL A N 1
ATOM 1581 C CA . VAL A 1 196 ? -10.017 10.173 6.282 1.00 90.50 196 VAL A CA 1
ATOM 1582 C C . VAL A 1 196 ? -9.224 10.774 7.448 1.00 90.50 196 VAL A C 1
ATOM 1584 O O . VAL A 1 196 ? -9.077 11.997 7.507 1.00 90.50 196 VAL A O 1
ATOM 1587 N N . LYS A 1 197 ? -8.688 9.932 8.344 1.00 89.62 197 LYS A N 1
ATOM 1588 C CA . LYS A 1 197 ? -7.813 10.364 9.444 1.00 89.62 197 LYS A CA 1
ATOM 1589 C C . LYS A 1 197 ? -6.513 10.970 8.915 1.00 89.62 197 LYS A C 1
ATOM 1591 O O . LYS A 1 197 ? -6.146 12.058 9.343 1.00 89.62 197 LYS A O 1
ATOM 1596 N N . TYR A 1 198 ? -5.871 10.313 7.949 1.00 87.69 198 TYR A N 1
ATOM 1597 C CA . TYR A 1 198 ? -4.625 10.777 7.336 1.00 87.69 198 TYR A CA 1
ATOM 1598 C C . TYR A 1 198 ? -4.778 12.158 6.692 1.00 87.69 198 TYR A C 1
ATOM 1600 O O . TYR A 1 198 ? -3.977 13.060 6.903 1.00 87.69 198 TYR A O 1
ATOM 1608 N N . LEU A 1 199 ? -5.865 12.349 5.943 1.00 85.69 199 LEU A N 1
ATOM 1609 C CA . LEU A 1 199 ? -6.167 13.600 5.250 1.00 85.69 199 LEU A CA 1
ATOM 1610 C C . LEU A 1 199 ? -6.669 14.716 6.185 1.00 85.69 199 LEU A C 1
ATOM 1612 O O . LEU A 1 199 ? -6.945 15.821 5.701 1.00 85.69 199 LEU A O 1
ATOM 1616 N N . GLY A 1 200 ? -6.829 14.449 7.486 1.00 85.50 200 GLY A N 1
ATOM 1617 C CA . GLY A 1 200 ? -7.347 15.419 8.451 1.00 85.50 200 GLY A CA 1
ATOM 1618 C C . GLY A 1 200 ? -8.771 15.878 8.129 1.00 85.50 200 GLY A C 1
ATOM 1619 O O . GLY A 1 200 ? -9.093 17.052 8.298 1.00 85.50 200 GLY A O 1
ATOM 1620 N N . LEU A 1 201 ? -9.601 14.983 7.575 1.00 80.25 201 LEU A N 1
ATOM 1621 C CA . LEU A 1 201 ? -10.988 15.277 7.181 1.00 80.25 201 LEU A CA 1
ATOM 1622 C C . LEU A 1 201 ? -11.977 15.181 8.353 1.00 80.25 201 LEU A C 1
ATOM 1624 O O . LEU A 1 201 ? -13.130 15.588 8.211 1.00 80.25 201 LEU A O 1
ATOM 1628 N N . VAL A 1 202 ? -11.536 14.641 9.488 1.00 68.88 202 VAL A N 1
ATOM 1629 C CA . VAL A 1 202 ? -12.295 14.569 10.740 1.00 68.88 202 VAL A CA 1
ATOM 1630 C C . VAL A 1 202 ? -11.492 15.323 11.809 1.00 68.88 202 VAL A C 1
ATOM 1632 O O . VAL A 1 202 ? -10.286 15.078 11.896 1.00 68.88 202 VAL A O 1
ATOM 1635 N N . PRO A 1 203 ? -12.116 16.259 12.552 1.00 52.47 203 PRO A N 1
ATOM 1636 C CA . PRO A 1 203 ? -11.462 17.023 13.616 1.00 52.47 203 PRO A CA 1
ATOM 1637 C C . PRO A 1 203 ? -11.065 16.173 14.828 1.00 52.47 203 PRO A C 1
ATOM 1639 O O . PRO A 1 203 ? -11.700 15.117 15.061 1.00 52.47 203 PRO A O 1
#

Nearest PDB structures (foldseek):
  4fwu-assembly1_A  TM=8.964E-01  e=6.894E-18  Drosophila melanogaster
  4f9v-assembly2_B  TM=9.064E-01  e=1.737E-17  Drosophila melanogaster
  4f9v-assembly1_A  TM=8.721E-01  e=7.332E-18  Drosophila melanogaster
  4f9u-assembly1_A  TM=9.015E-01  e=5.268E-17  Drosophila melanogaster
  2zem-assembly2_B  TM=9.063E-01  e=1.248E-16  Homo sapiens

Foldseek 3Di:
DDPQPWPWWKKFWFFADDPPPVQFPAHGIDIDTDDFPFQAFPPDDDPVRGLPRLLVVLVVQQPAKDWDDDPPDIDIDGNLVRGQEIETAGLPFAAPFAWEAEPLLQCLVLLVVLQVLLVVCVVVVNADPGPRHRDDDYDPDDDDTSCVSSVVVVHRYRYGAGPPHPPCPPHPPSDPVRGDVSRVSSVCSSVVVSVCVVRRVDD

Radius of gyration: 18.06 Å; Cα contacts (8 Å, |Δi|>4): 338; chains: 1; bounding box: 35×54×42 Å

Mean predicted aligned error: 6.91 Å